Protein 4QQ0 (pdb70)

Nearest PDB structures (foldseek):
  4qq0-assembly1_A  TM=1.005E+00  e=6.559E-40  Chlamydia trachomatis D/UW-3/CX
  4qo6-assembly1_A  TM=9.329E-01  e=5.588E-35  Chlamydia trachomatis D/UW-3/CX
  4alz-assembly1_A  TM=5.636E-01  e=7.241E-10  Yersinia enterocolitica
  6v4v-assembly1_A-2  TM=3.986E-01  e=6.169E-05  Acinetobacter baumannii
  8y9b-assembly1_A  TM=6.259E-01  e=4.614E-01  synthetic construct

Structure (mmCIF, N/CA/C/O backbone):
data_4QQ0
#
_entry.id   4QQ0
#
_cell.length_a   23.507
_cell.length_b   49.429
_cell.length_c   76.927
_cell.angle_alpha   90.00
_cell.angle_beta   92.79
_cell.angle_gamma   90.00
#
_symmetry.space_group_name_H-M   'P 1 21 1'
#
loop_
_entity.id
_entity.type
_entity.pdbx_description
1 polymer 'Adenylate cyclase-like protein'
2 non-polymer 'SULFATE ION'
3 water water
#
loop_
_atom_site.group_PDB
_atom_site.id
_atom_site.type_symbol
_atom_site.label_atom_id
_atom_site.label_alt_id
_atom_site.label_comp_id
_atom_site.label_asym_id
_atom_site.label_entity_id
_atom_site.label_seq_id
_atom_site.pdbx_PDB_ins_code
_atom_site.Cartn_x
_atom_site.Cartn_y
_atom_site.Cartn_z
_atom_site.occupancy
_atom_site.B_iso_or_equiv
_atom_site.auth_seq_id
_atom_site.auth_comp_id
_atom_site.auth_asym_id
_atom_site.auth_atom_id
_atom_site.pdbx_PDB_model_num
ATOM 1 N N . ILE A 1 52 ? 1.835 24.126 11.290 1.00 34.54 560 ILE A N 1
ATOM 2 C CA . ILE A 1 52 ? 2.519 25.448 11.312 1.00 35.73 560 ILE A CA 1
ATOM 3 C C . ILE A 1 52 ? 3.209 25.695 9.976 1.00 32.83 560 ILE A C 1
ATOM 4 O O . ILE A 1 52 ? 4.335 26.187 9.914 1.00 39.75 560 ILE A O 1
ATOM 9 N N . ASP A 1 53 ? 2.520 25.351 8.905 1.00 28.79 561 ASP A N 1
ATOM 10 C CA . ASP A 1 53 ? 3.121 25.252 7.605 1.00 24.05 561 ASP A CA 1
ATOM 11 C C . ASP A 1 53 ? 4.354 24.344 7.600 1.00 19.26 561 ASP A C 1
ATOM 12 O O . ASP A 1 53 ? 5.445 24.737 7.972 1.00 17.35 561 ASP A O 1
ATOM 17 N N . GLN A 1 54 ? 4.124 23.112 7.181 1.00 16.17 562 GLN A N 1
ATOM 18 C CA . GLN A 1 54 ? 5.154 22.248 6.652 1.00 14.05 562 GLN A CA 1
ATOM 19 C C . GLN A 1 54 ? 5.949 22.957 5.562 1.00 12.79 562 GLN A C 1
ATOM 20 O O . GLN A 1 54 ? 5.415 23.768 4.828 1.00 12.91 562 GLN A O 1
ATOM 26 N N . ILE A 1 55 ? 7.229 22.634 5.449 1.00 11.92 563 ILE A N 1
ATOM 27 C CA . ILE A 1 55 ? 8.074 23.132 4.371 1.00 11.54 563 ILE A CA 1
ATOM 28 C C . ILE A 1 55 ? 7.400 22.848 3.031 1.00 11.55 563 ILE A C 1
ATOM 29 O O . ILE A 1 55 ? 6.877 21.743 2.808 1.00 10.47 563 ILE A O 1
ATOM 34 N N . ASP A 1 56 ? 7.422 23.849 2.153 1.00 11.33 564 ASP A N 1
ATOM 35 C CA . ASP A 1 56 ? 6.960 23.687 0.788 1.00 12.03 564 ASP A CA 1
ATOM 36 C C . ASP A 1 56 ? 7.924 22.827 -0.107 1.00 11.22 564 ASP A C 1
ATOM 37 O O . ASP A 1 56 ? 8.759 23.372 -0.897 1.00 10.50 564 ASP A O 1
ATOM 42 N N . LEU A 1 57 ? 7.723 21.504 -0.026 1.00 10.37 565 LEU A N 1
ATOM 43 C CA . LEU A 1 57 ? 8.495 20.501 -0.749 1.00 10.32 565 LEU A CA 1
ATOM 44 C C . LEU A 1 57 ? 8.763 20.851 -2.226 1.00 9.51 565 LEU A C 1
ATOM 45 O O . LEU A 1 57 ? 9.904 20.824 -2.665 1.00 8.90 565 LEU A O 1
ATOM 50 N N . ILE A 1 58 ? 7.703 21.139 -2.979 1.00 9.77 566 ILE A N 1
ATOM 51 C CA . ILE A 1 58 ? 7.792 21.196 -4.445 1.00 9.92 566 ILE A CA 1
ATOM 52 C C . ILE A 1 58 ? 8.660 22.343 -4.923 1.00 9.91 566 ILE A C 1
ATOM 53 O O . ILE A 1 58 ? 9.576 22.125 -5.726 1.00 9.47 566 ILE A O 1
ATOM 58 N N . HIS A 1 59 ? 8.445 23.523 -4.350 1.00 9.56 567 HIS A N 1
ATOM 59 C CA . HIS A 1 59 ? 9.238 24.732 -4.714 1.00 9.45 567 HIS A CA 1
ATOM 60 C C . HIS A 1 59 ? 10.739 24.542 -4.477 1.00 8.37 567 HIS A C 1
ATOM 61 O O . HIS A 1 59 ? 11.551 24.864 -5.339 1.00 7.23 567 HIS A O 1
ATOM 68 N N . ASP A 1 60 ? 11.071 23.998 -3.321 1.00 8.08 568 ASP A N 1
ATOM 69 C CA . ASP A 1 60 ? 12.452 23.649 -2.985 1.00 8.07 568 ASP A CA 1
ATOM 70 C C . ASP A 1 60 ? 13.190 22.738 -4.009 1.00 7.24 568 ASP A C 1
ATOM 71 O O . ASP A 1 60 ? 14.325 23.018 -4.428 1.00 6.39 568 ASP A O 1
ATOM 76 N N . ILE A 1 61 ? 12.545 21.645 -4.366 1.00 7.02 569 ILE A N 1
ATOM 77 C CA . ILE A 1 61 ? 13.112 20.716 -5.327 1.00 7.14 569 ILE A CA 1
ATOM 78 C C . ILE A 1 61 ? 13.335 21.401 -6.691 1.00 7.52 569 ILE A C 1
ATOM 79 O O . ILE A 1 61 ? 14.406 21.270 -7.308 1.00 7.22 569 ILE A O 1
ATOM 84 N N . GLU A 1 62 ? 12.348 22.180 -7.115 1.00 8.25 570 GLU A N 1
ATOM 85 C CA . GLU A 1 62 ? 12.384 22.768 -8.437 1.00 9.51 570 GLU A CA 1
ATOM 86 C C . GLU A 1 62 ? 13.399 23.885 -8.565 1.00 9.56 570 GLU A C 1
ATOM 87 O O . GLU A 1 62 ? 13.930 24.146 -9.692 1.00 9.96 570 GLU A O 1
ATOM 93 N N . HIS A 1 63 ? 13.683 24.544 -7.449 1.00 9.43 571 HIS A N 1
ATOM 94 C CA . HIS A 1 63 ? 14.709 25.591 -7.456 1.00 10.24 571 HIS A CA 1
ATOM 95 C C . HIS A 1 63 ? 16.106 25.037 -7.860 1.00 9.26 571 HIS A C 1
ATOM 96 O O . HIS A 1 63 ? 16.898 25.727 -8.503 1.00 8.41 571 HIS A O 1
ATOM 103 N N . VAL A 1 64 ? 16.344 23.778 -7.518 1.00 8.50 572 VAL A N 1
ATOM 104 C CA . VAL A 1 64 ? 17.577 23.077 -7.859 1.00 8.36 572 VAL A CA 1
ATOM 105 C C . VAL A 1 64 ? 17.548 22.496 -9.258 1.00 8.45 572 VAL A C 1
ATOM 106 O O . VAL A 1 64 ? 18.373 22.796 -10.095 1.00 7.60 572 VAL A O 1
ATOM 110 N N . ILE A 1 65 ? 16.577 21.639 -9.504 1.00 9.10 573 ILE A N 1
ATOM 111 C CA . ILE A 1 65 ? 16.645 20.847 -10.704 1.00 10.12 573 ILE A CA 1
ATOM 112 C C . ILE A 1 65 ? 16.440 21.703 -11.967 1.00 10.47 573 ILE A C 1
ATOM 113 O O . ILE A 1 65 ? 16.777 21.277 -13.085 1.00 10.57 573 ILE A O 1
ATOM 118 N N . GLN A 1 66 ? 15.901 22.908 -11.796 1.00 10.72 574 GLN A N 1
ATOM 119 C CA . GLN A 1 66 ? 15.732 23.800 -12.933 1.00 11.24 574 GLN A CA 1
ATOM 120 C C . GLN A 1 66 ? 17.106 24.309 -13.458 1.00 10.54 574 GLN A C 1
ATOM 121 O O . GLN A 1 66 ? 17.186 24.776 -14.580 1.00 9.34 574 GLN A O 1
ATOM 127 N N . GLN A 1 67 ? 18.212 24.139 -12.717 1.00 10.29 575 GLN A N 1
ATOM 128 C CA . GLN A 1 67 ? 19.498 24.592 -13.251 1.00 10.39 575 GLN A CA 1
ATOM 129 C C . GLN A 1 67 ? 20.196 23.548 -14.170 1.00 8.95 575 GLN A C 1
ATOM 130 O O . GLN A 1 67 ? 21.283 23.798 -14.685 1.00 9.04 575 GLN A O 1
ATOM 136 N N . PHE A 1 68 ? 19.619 22.366 -14.306 1.00 7.53 576 PHE A N 1
ATOM 137 C CA . PHE A 1 68 ? 20.272 21.279 -15.034 1.00 6.52 576 PHE A CA 1
ATOM 138 C C . PHE A 1 68 ? 19.267 20.783 -16.053 1.00 5.86 576 PHE A C 1
ATOM 139 O O . PHE A 1 68 ? 18.369 20.032 -15.677 1.00 5.65 576 PHE A O 1
ATOM 147 N N . PRO A 1 69 ? 19.351 21.288 -17.316 1.00 5.07 577 PRO A N 1
ATOM 148 C CA . PRO A 1 69 ? 18.474 20.867 -18.398 1.00 4.53 577 PRO A CA 1
ATOM 149 C C . PRO A 1 69 ? 18.523 19.390 -18.608 1.00 4.12 577 PRO A C 1
ATOM 150 O O . PRO A 1 69 ? 19.631 18.784 -18.615 1.00 3.75 577 PRO A O 1
ATOM 154 N N . THR A 1 70 ? 17.312 18.837 -18.764 1.00 3.69 578 THR A N 1
ATOM 155 C CA . THR A 1 70 ? 17.050 17.447 -18.982 1.00 3.52 578 THR A CA 1
ATOM 156 C C . THR A 1 70 ? 16.833 16.719 -17.673 1.00 3.32 578 THR A C 1
ATOM 157 O O . THR A 1 70 ? 16.436 15.592 -17.685 1.00 3.45 578 THR A O 1
ATOM 161 N N . VAL A 1 71 ? 17.006 17.384 -16.552 1.00 3.11 579 VAL A N 1
ATOM 162 C CA . VAL A 1 71 ? 16.769 16.709 -15.301 1.00 2.93 579 VAL A CA 1
ATOM 163 C C . VAL A 1 71 ? 15.293 16.691 -14.879 1.00 2.72 579 VAL A C 1
ATOM 164 O O . VAL A 1 71 ? 14.610 17.683 -15.052 1.00 2.89 579 VAL A O 1
ATOM 168 N N . ARG A 1 72 ? 14.835 15.555 -14.335 1.00 2.52 580 ARG A N 1
ATOM 169 C CA . ARG A 1 72 ? 13.455 15.302 -13.872 1.00 2.26 580 ARG A CA 1
ATOM 170 C C . ARG A 1 72 ? 13.465 14.616 -12.479 1.00 2.58 580 ARG A C 1
ATOM 171 O O . ARG A 1 72 ? 14.518 14.055 -12.072 1.00 2.49 580 ARG A O 1
ATOM 179 N N . PHE A 1 73 ? 12.323 14.625 -11.787 1.00 3.02 581 PHE A N 1
ATOM 180 C CA . PHE A 1 73 ? 12.177 14.080 -10.414 1.00 3.65 581 PHE A CA 1
ATOM 181 C C . PHE A 1 73 ? 10.783 13.616 -9.988 1.00 4.15 581 PHE A C 1
ATOM 182 O O . PHE A 1 73 ? 9.788 14.038 -10.525 1.00 4.34 581 PHE A O 1
ATOM 190 N N . THR A 1 74 ? 10.754 12.788 -8.954 1.00 4.83 582 THR A N 1
ATOM 191 C CA . THR A 1 74 ? 9.555 12.374 -8.239 1.00 5.57 582 THR A CA 1
ATOM 192 C C . THR A 1 74 ? 9.910 12.333 -6.734 1.00 5.72 582 THR A C 1
ATOM 193 O O . THR A 1 74 ? 11.035 11.987 -6.394 1.00 5.64 582 THR A O 1
ATOM 197 N N . PHE A 1 75 ? 8.950 12.616 -5.852 1.00 5.94 583 PHE A N 1
ATOM 198 C CA . PHE A 1 75 ? 9.163 12.560 -4.403 1.00 6.50 583 PHE A CA 1
ATOM 199 C C . PHE A 1 75 ? 8.104 11.695 -3.663 1.00 7.20 583 PHE A C 1
ATOM 200 O O . PHE A 1 75 ? 6.875 11.781 -3.921 1.00 7.47 583 PHE A O 1
ATOM 208 N N . ASN A 1 76 ? 8.560 10.855 -2.744 1.00 8.30 584 ASN A N 1
ATOM 209 C CA . ASN A 1 76 ? 7.633 10.039 -1.957 1.00 9.32 584 ASN A CA 1
ATOM 210 C C . ASN A 1 76 ? 7.508 10.562 -0.544 1.00 9.92 584 ASN A C 1
ATOM 211 O O . ASN A 1 76 ? 8.351 10.323 0.270 1.00 9.77 584 ASN A O 1
ATOM 216 N N . LYS A 1 77 ? 6.434 11.274 -0.240 1.00 10.84 585 LYS A N 1
ATOM 217 C CA . LYS A 1 77 ? 6.312 11.878 1.094 1.00 12.39 585 LYS A CA 1
ATOM 218 C C . LYS A 1 77 ? 6.130 10.893 2.232 1.00 13.06 585 LYS A C 1
ATOM 219 O O . LYS A 1 77 ? 6.434 11.226 3.368 1.00 12.89 585 LYS A O 1
ATOM 225 N N . ASN A 1 78 ? 5.661 9.690 1.928 1.00 12.87 586 ASN A N 1
ATOM 226 C CA . ASN A 1 78 ? 5.486 8.678 2.955 1.00 14.18 586 ASN A CA 1
ATOM 227 C C . ASN A 1 78 ? 6.792 8.170 3.513 1.00 12.58 586 ASN A C 1
ATOM 228 O O . ASN A 1 78 ? 6.867 7.826 4.707 1.00 13.04 586 ASN A O 1
ATOM 233 N N . ASN A 1 79 ? 7.818 8.106 2.661 1.00 10.82 587 ASN A N 1
ATOM 234 C CA . ASN A 1 79 ? 9.144 7.705 3.106 1.00 9.76 587 ASN A CA 1
ATOM 235 C C . ASN A 1 79 ? 10.273 8.669 2.779 1.00 8.99 587 ASN A C 1
ATOM 236 O O . ASN A 1 79 ? 11.414 8.416 3.098 1.00 9.08 587 ASN A O 1
ATOM 241 N N . GLY A 1 80 ? 9.979 9.791 2.151 1.00 8.22 588 GLY A N 1
ATOM 242 C CA . GLY A 1 80 ? 10.982 10.844 1.960 1.00 7.14 588 GLY A CA 1
ATOM 243 C C . GLY A 1 80 ? 11.961 10.608 0.805 1.00 6.50 588 GLY A C 1
ATOM 244 O O . GLY A 1 80 ? 12.999 11.291 0.727 1.00 5.88 588 GLY A O 1
ATOM 245 N N . GLN A 1 81 ? 11.660 9.675 -0.113 1.00 5.66 589 GLN A N 1
ATOM 246 C CA . GLN A 1 81 ? 12.659 9.341 -1.141 1.00 5.34 589 GLN A CA 1
ATOM 247 C C . GLN A 1 81 ? 12.483 10.220 -2.377 1.00 3.98 589 GLN A C 1
ATOM 248 O O . GLN A 1 81 ? 11.396 10.271 -2.915 1.00 3.99 589 GLN A O 1
ATOM 254 N N . LEU A 1 82 ? 13.538 10.927 -2.782 1.00 2.83 590 LEU A N 1
ATOM 255 C CA . LEU A 1 82 ? 13.555 11.674 -4.047 1.00 2.13 590 LEU A CA 1
ATOM 256 C C . LEU A 1 82 ? 14.083 10.898 -5.303 1.00 2.00 590 LEU A C 1
ATOM 257 O O . LEU A 1 82 ? 15.267 10.592 -5.385 1.00 2.00 590 LEU A O 1
ATOM 262 N N . PHE A 1 83 ? 13.274 10.699 -6.336 1.00 2.00 591 PHE A N 1
ATOM 263 C CA . PHE A 1 83 ? 13.774 9.980 -7.561 1.00 2.00 591 PHE A CA 1
ATOM 264 C C . PHE A 1 83 ? 14.255 11.041 -8.572 1.00 2.00 591 PHE A C 1
ATOM 265 O O . PHE A 1 83 ? 13.584 12.060 -8.700 1.00 2.00 591 PHE A O 1
ATOM 273 N N . LEU A 1 84 ? 15.461 10.845 -9.158 1.00 2.00 592 LEU A N 1
ATOM 274 C CA . LEU A 1 84 ? 16.079 11.686 -10.265 1.00 2.00 592 LEU A CA 1
ATOM 275 C C . LEU A 1 84 ? 16.569 10.983 -11.520 1.00 2.00 592 LEU A C 1
ATOM 276 O O . LEU A 1 84 ? 17.346 9.996 -11.500 1.00 2.00 592 LEU A O 1
ATOM 281 N N . ILE A 1 85 ? 16.310 11.6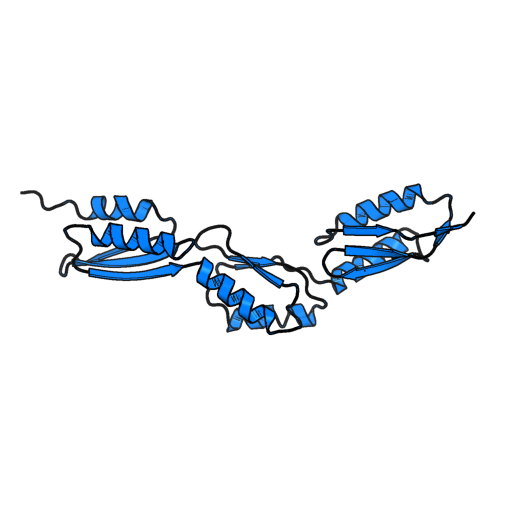10 -12.655 1.00 2.00 593 ILE A N 1
ATOM 282 C CA . ILE A 1 85 ? 16.777 11.063 -13.903 1.00 2.00 593 ILE A CA 1
ATOM 283 C C . ILE A 1 85 ? 17.155 12.212 -14.893 1.00 2.00 593 ILE A C 1
ATOM 284 O O . ILE A 1 85 ? 16.677 13.354 -14.728 1.00 2.00 593 ILE A O 1
ATOM 289 N N . GLY A 1 86 ? 18.007 11.904 -15.885 1.00 2.00 594 GLY A N 1
ATOM 290 C CA . GLY A 1 86 ? 18.370 12.811 -17.015 1.00 2.00 594 GLY A CA 1
ATOM 291 C C . GLY A 1 86 ? 19.841 12.858 -17.403 1.00 2.00 594 GLY A C 1
ATOM 292 O O . GLY A 1 86 ? 20.547 11.842 -17.293 1.00 2.00 594 GLY A O 1
ATOM 293 N N . HIS A 1 87 ? 20.313 13.971 -17.986 1.00 2.00 595 HIS A N 1
ATOM 294 C CA . HIS A 1 87 ? 21.676 14.053 -18.483 1.00 2.00 595 HIS A CA 1
ATOM 295 C C . HIS A 1 87 ? 22.302 15.322 -18.016 1.00 2.00 595 HIS A C 1
ATOM 296 O O . HIS A 1 87 ? 21.612 16.324 -17.768 1.00 2.00 595 HIS A O 1
ATOM 303 N N . VAL A 1 88 ? 23.633 15.217 -17.872 1.00 2.00 596 VAL A N 1
ATOM 304 C CA . VAL A 1 88 ? 24.509 16.368 -17.591 1.00 2.00 596 VAL A CA 1
ATOM 305 C C . VAL A 1 88 ? 25.730 16.257 -18.525 1.00 2.21 596 VAL A C 1
ATOM 306 O O . VAL A 1 88 ? 26.008 15.174 -19.092 1.00 2.22 596 VAL A O 1
ATOM 310 N N A ARG A 1 89 ? 26.440 17.383 -18.722 0.50 2.32 597 ARG A N 1
ATOM 311 N N B ARG A 1 89 ? 26.448 17.370 -18.699 0.50 2.42 597 ARG A N 1
ATOM 312 C CA A ARG A 1 89 ? 27.519 17.490 -19.732 0.50 2.46 597 ARG A CA 1
ATOM 313 C CA B ARG A 1 89 ? 27.506 17.467 -19.705 0.50 2.63 597 ARG A CA 1
ATOM 314 C C A ARG A 1 89 ? 28.736 16.638 -19.340 0.50 2.57 597 ARG A C 1
ATOM 315 C C B ARG A 1 89 ? 28.715 16.608 -19.334 0.50 2.68 597 ARG A C 1
ATOM 316 O O A ARG A 1 89 ? 29.384 15.998 -20.182 0.50 2.49 597 ARG A O 1
ATOM 317 O O B ARG A 1 89 ? 29.353 15.962 -20.177 0.50 2.58 597 ARG A O 1
ATOM 332 N N . ASN A 1 90 ? 28.990 16.558 -18.037 1.00 2.70 598 ASN A N 1
ATOM 333 C CA . ASN A 1 90 ? 30.055 15.751 -17.534 1.00 2.95 598 ASN A CA 1
ATOM 334 C C . ASN A 1 90 ? 29.868 15.473 -16.032 1.00 3.20 598 ASN A C 1
ATOM 335 O O . ASN A 1 90 ? 28.832 15.853 -15.456 1.00 2.91 598 ASN A O 1
ATOM 340 N N . SER A 1 91 ? 30.907 14.860 -15.444 1.00 3.79 599 SER A N 1
ATOM 341 C CA . SER A 1 91 ? 30.882 14.319 -14.096 1.00 4.27 599 SER A CA 1
ATOM 342 C C . SER A 1 91 ? 30.843 15.461 -13.045 1.00 4.60 599 SER A C 1
ATOM 343 O O . SER A 1 91 ? 30.403 15.250 -11.912 1.00 4.69 599 SER A O 1
ATOM 346 N N . ILE A 1 92 ? 31.287 16.649 -13.476 1.00 4.85 600 ILE A N 1
ATOM 347 C CA . ILE A 1 92 ? 31.383 17.812 -12.638 1.00 5.08 600 ILE A CA 1
ATOM 348 C C . ILE A 1 92 ? 29.968 18.332 -12.400 1.00 5.44 600 ILE A C 1
ATOM 349 O O . ILE A 1 92 ? 29.583 18.639 -11.262 1.00 5.51 600 ILE A O 1
ATOM 354 N N . ASP A 1 93 ? 29.234 18.460 -13.503 1.00 5.79 601 ASP A N 1
ATOM 355 C CA . ASP A 1 93 ? 27.837 18.850 -13.458 1.00 6.34 601 ASP A CA 1
ATOM 356 C C . ASP A 1 93 ? 26.984 17.919 -12.617 1.00 6.32 601 ASP A C 1
ATOM 357 O O . ASP A 1 93 ? 26.189 18.395 -11.796 1.00 5.84 601 ASP A O 1
ATOM 362 N N . LYS A 1 94 ? 27.177 16.605 -12.831 1.00 6.09 602 LYS A N 1
ATOM 363 C CA . LYS A 1 94 ? 26.483 15.590 -12.084 1.00 6.42 602 LYS A CA 1
ATOM 364 C C . LYS A 1 94 ? 26.678 15.776 -10.601 1.00 6.10 602 LYS A C 1
ATOM 365 O O . LYS A 1 94 ? 25.713 15.736 -9.784 1.00 5.61 602 LYS A O 1
ATOM 371 N N . SER A 1 95 ? 27.940 15.956 -10.248 1.00 6.23 603 SER A N 1
ATOM 372 C CA . SER A 1 95 ? 28.312 16.225 -8.843 1.00 6.45 603 SER A CA 1
ATOM 373 C C . SER A 1 95 ? 27.516 17.410 -8.211 1.00 6.60 603 SER A C 1
ATOM 374 O O . SER A 1 95 ? 26.928 17.285 -7.129 1.00 6.46 603 SER A O 1
ATOM 377 N N . GLU A 1 96 ? 27.477 18.540 -8.887 1.00 7.28 604 GLU A N 1
ATOM 378 C CA . GLU A 1 96 ? 26.784 19.736 -8.370 1.00 7.74 604 GLU A CA 1
ATOM 379 C C . GLU A 1 96 ? 25.283 19.487 -8.167 1.00 6.75 604 GLU A C 1
ATOM 380 O O . GLU A 1 96 ? 24.681 19.967 -7.217 1.00 6.51 604 GLU A O 1
ATOM 386 N N . LEU A 1 97 ? 24.687 18.715 -9.061 1.00 5.59 605 LEU A N 1
ATOM 387 C CA . LEU A 1 97 ? 23.244 18.397 -8.958 1.00 5.22 605 LEU A CA 1
ATOM 388 C C . LEU A 1 97 ? 22.911 17.623 -7.677 1.00 5.25 605 LEU A C 1
ATOM 389 O O . LEU A 1 97 ? 22.090 17.996 -6.855 1.00 5.21 605 LEU A O 1
ATOM 394 N N . LEU A 1 98 ? 23.642 16.551 -7.515 1.00 5.58 606 LEU A N 1
ATOM 395 C CA . LEU A 1 98 ? 23.404 15.605 -6.447 1.00 5.99 606 LEU A CA 1
ATOM 396 C C . LEU A 1 98 ? 23.556 16.218 -5.032 1.00 6.21 606 LEU A C 1
ATOM 397 O O . LEU A 1 98 ? 22.828 15.822 -4.120 1.00 5.92 606 LEU A O 1
ATOM 402 N N . TYR A 1 99 ? 24.510 17.145 -4.867 1.00 6.72 607 TYR A N 1
ATOM 403 C CA . TYR A 1 99 ? 24.721 17.883 -3.599 1.00 7.65 607 TYR A CA 1
ATOM 404 C C . TYR A 1 99 ? 23.515 18.750 -3.330 1.00 6.67 607 TYR A C 1
ATOM 405 O O . TYR A 1 99 ? 23.035 18.817 -2.206 1.00 6.29 607 TYR A O 1
ATOM 414 N N . LYS A 1 100 ? 23.078 19.460 -4.357 1.00 5.73 608 LYS A N 1
ATOM 415 C CA . LYS A 1 100 ? 22.006 20.415 -4.188 1.00 5.31 608 LYS A CA 1
ATOM 416 C C . LYS A 1 100 ? 20.694 19.756 -3.702 1.00 4.88 608 LYS A C 1
ATOM 417 O O . LYS A 1 100 ? 20.037 20.295 -2.816 1.00 4.41 608 LYS A O 1
ATOM 423 N N . VAL A 1 101 ? 20.323 18.598 -4.233 1.00 4.51 609 VAL A N 1
ATOM 424 C CA . VAL A 1 101 ? 19.050 17.919 -3.781 1.00 4.50 609 VAL A CA 1
ATOM 425 C C . VAL A 1 101 ? 19.197 17.167 -2.442 1.00 4.57 609 VAL A C 1
ATOM 426 O O . VAL A 1 101 ? 18.283 17.038 -1.618 1.00 4.24 609 VAL A O 1
ATOM 430 N N . ASP A 1 102 ? 20.401 16.661 -2.249 1.00 4.70 610 ASP A N 1
ATOM 431 C CA . ASP A 1 102 ? 20.774 16.064 -1.002 1.00 4.85 610 ASP A CA 1
ATOM 432 C C . ASP A 1 102 ? 20.589 17.016 0.191 1.00 4.25 610 ASP A C 1
ATOM 433 O O . ASP A 1 102 ? 20.211 16.569 1.274 1.00 4.13 610 ASP A O 1
ATOM 438 N N . ALA A 1 103 ? 20.834 18.302 -0.065 1.00 3.67 611 ALA A N 1
ATOM 439 C CA . ALA A 1 103 ? 20.683 19.425 0.863 1.00 3.24 611 ALA A CA 1
ATOM 440 C C . ALA A 1 103 ? 19.226 19.831 1.251 1.00 2.90 611 ALA A C 1
ATOM 441 O O . ALA A 1 103 ? 18.994 20.531 2.243 1.00 3.02 611 ALA A O 1
ATOM 443 N N . LEU A 1 104 ? 18.246 19.398 0.472 1.00 2.49 612 LEU A N 1
ATOM 444 C CA . LEU A 1 104 ? 16.805 19.592 0.813 1.00 2.18 612 LEU A CA 1
ATOM 445 C C . LEU A 1 104 ? 16.284 18.961 2.145 1.00 2.11 612 LEU A C 1
ATOM 446 O O . LEU A 1 104 ? 16.457 17.793 2.329 1.00 2.07 612 LEU A O 1
ATOM 451 N N . SER A 1 105 ? 15.584 19.694 3.021 1.00 2.02 613 SER A N 1
ATOM 452 C CA . SER A 1 105 ? 15.271 19.224 4.481 1.00 2.00 613 SER A CA 1
ATOM 453 C C . SER A 1 105 ? 14.410 17.987 4.568 1.00 2.01 613 SER A C 1
ATOM 454 O O . SER A 1 105 ? 14.462 17.231 5.552 1.00 2.01 613 SER A O 1
ATOM 457 N N . PHE A 1 106 ? 13.601 17.805 3.545 1.00 2.02 614 PHE A N 1
ATOM 458 C CA . PHE A 1 106 ? 12.563 16.803 3.554 1.00 2.04 614 PHE A CA 1
ATOM 459 C C . PHE A 1 106 ? 13.008 15.581 2.763 1.00 2.30 614 PHE A C 1
ATOM 460 O O . PHE A 1 106 ? 12.338 14.577 2.793 1.00 2.30 614 PHE A O 1
ATOM 468 N N . VAL A 1 107 ? 14.128 15.703 2.051 1.00 2.67 615 VAL A N 1
ATOM 469 C CA . VAL A 1 107 ? 14.666 14.580 1.240 1.00 3.14 615 VAL A CA 1
ATOM 470 C C . VAL A 1 107 ? 15.489 13.580 2.074 1.00 3.88 615 VAL A C 1
ATOM 471 O O . VAL A 1 107 ? 16.645 13.814 2.416 1.00 3.96 615 VAL A O 1
ATOM 475 N N . LYS A 1 108 ? 14.875 12.436 2.344 1.00 4.93 616 LYS A N 1
ATOM 476 C CA . LYS A 1 108 ? 15.496 11.344 3.073 1.00 6.07 616 LYS A CA 1
ATOM 477 C C . LYS A 1 108 ? 16.494 10.602 2.214 1.00 6.48 616 LYS A C 1
ATOM 478 O O . LYS A 1 108 ? 17.545 10.203 2.705 1.00 6.50 616 LYS A O 1
ATOM 484 N N . SER A 1 109 ? 16.200 10.375 0.931 1.00 6.67 617 SER A N 1
ATOM 485 C CA . SER A 1 109 ? 17.183 9.652 0.109 1.00 6.75 617 SER A CA 1
ATOM 486 C C . SER A 1 109 ? 17.031 9.910 -1.391 1.00 7.11 617 SER A C 1
ATOM 487 O O . SER A 1 109 ? 15.999 10.484 -1.801 1.00 7.12 617 SER A O 1
ATOM 490 N N . VAL A 1 110 ? 18.042 9.487 -2.171 1.00 7.01 618 VAL A N 1
ATOM 491 C CA . VAL A 1 110 ? 18.084 9.703 -3.631 1.00 7.48 618 VAL A CA 1
ATOM 492 C C . VAL A 1 110 ? 18.373 8.475 -4.464 1.00 7.85 618 VAL A C 1
ATOM 493 O O . VAL A 1 110 ? 19.412 7.827 -4.363 1.00 7.93 618 VAL A O 1
ATOM 497 N N . ASP A 1 111 ? 17.452 8.209 -5.366 1.00 8.68 619 ASP A N 1
ATOM 498 C CA . ASP A 1 111 ? 17.668 7.264 -6.476 1.00 9.09 619 ASP A CA 1
ATOM 499 C C . ASP A 1 111 ? 18.151 8.007 -7.746 1.00 8.77 619 ASP A C 1
ATOM 500 O O . ASP A 1 111 ? 17.354 8.612 -8.436 1.00 8.22 619 ASP A O 1
ATOM 505 N N . ASP A 1 112 ? 19.467 7.938 -8.005 1.00 8.71 620 ASP A N 1
ATOM 506 C CA . ASP A 1 112 ? 20.159 8.725 -9.045 1.00 8.71 620 ASP A CA 1
ATOM 507 C C . ASP A 1 112 ? 20.209 7.938 -10.300 1.00 7.28 620 ASP A C 1
ATOM 508 O O . ASP A 1 112 ? 20.987 7.013 -10.432 1.00 7.26 620 ASP A O 1
ATOM 513 N N . ASN A 1 113 ? 19.443 8.363 -11.260 1.00 5.97 621 ASN A N 1
ATOM 514 C CA . ASN A 1 113 ? 19.528 7.800 -12.568 1.00 5.32 621 ASN A CA 1
ATOM 515 C C . ASN A 1 113 ? 19.957 8.873 -13.593 1.00 4.70 621 ASN A C 1
ATOM 516 O O . ASN A 1 113 ? 19.525 8.835 -14.744 1.00 4.73 621 ASN A O 1
ATOM 521 N N . VAL A 1 114 ? 20.832 9.811 -13.223 1.00 4.04 622 VAL A N 1
ATOM 522 C CA . VAL A 1 114 ? 21.334 10.827 -14.224 1.00 3.44 622 VAL A CA 1
ATOM 523 C C . VAL A 1 114 ? 22.596 10.408 -15.002 1.00 3.05 622 VAL A C 1
ATOM 524 O O . VAL A 1 114 ? 23.500 9.791 -14.432 1.00 3.01 622 VAL A O 1
ATOM 528 N N . ILE A 1 115 ? 22.675 10.762 -16.295 1.00 2.46 623 ILE A N 1
ATOM 529 C CA . ILE A 1 115 ? 23.784 10.323 -17.218 1.00 2.05 623 ILE A CA 1
ATOM 530 C C . ILE A 1 115 ? 24.911 11.377 -17.519 1.00 2.00 623 ILE A C 1
ATOM 531 O O . ILE A 1 115 ? 24.708 12.481 -18.031 1.00 2.00 623 ILE A O 1
ATOM 536 N N . ASP A 1 116 ? 26.154 10.990 -17.247 1.00 2.00 624 ASP A N 1
ATOM 537 C CA . ASP A 1 116 ? 27.303 11.833 -17.715 1.00 2.00 624 ASP A CA 1
ATOM 538 C C . ASP A 1 116 ? 27.642 11.593 -19.186 1.00 2.00 624 ASP A C 1
ATOM 539 O O . ASP A 1 116 ? 28.132 10.522 -19.606 1.00 2.00 624 ASP A O 1
ATOM 544 N N . ASP A 1 117 ? 27.395 12.628 -19.964 1.00 2.00 625 ASP A N 1
ATOM 545 C CA . ASP A 1 117 ? 27.483 12.477 -21.389 1.00 2.00 625 ASP A CA 1
ATOM 546 C C . ASP A 1 117 ? 28.883 12.336 -21.922 1.00 2.00 625 ASP A C 1
ATOM 547 O O . ASP A 1 117 ? 29.156 11.443 -22.737 1.00 2.00 625 ASP A O 1
ATOM 552 N N . GLU A 1 118 ? 29.766 13.206 -21.474 1.00 2.00 626 GLU A N 1
ATOM 553 C CA . GLU A 1 118 ? 31.174 13.072 -21.762 1.00 2.00 626 GLU A CA 1
ATOM 554 C C . GLU A 1 118 ? 31.742 11.661 -21.616 1.00 2.00 626 GLU A C 1
ATOM 555 O O . GLU A 1 118 ? 32.546 11.255 -22.478 1.00 2.00 626 GLU A O 1
ATOM 561 N N . ALA A 1 119 ? 31.371 10.930 -20.541 1.00 2.00 627 ALA A N 1
ATOM 562 C CA . ALA A 1 119 ? 31.848 9.551 -20.304 1.00 2.00 627 ALA A CA 1
ATOM 563 C C . ALA A 1 119 ? 31.381 8.710 -21.410 1.00 2.00 627 ALA A C 1
ATOM 564 O O . ALA A 1 119 ? 32.098 7.839 -21.875 1.00 2.00 627 ALA A O 1
ATOM 566 N N . VAL A 1 120 ? 30.127 8.887 -21.797 1.00 2.00 628 VAL A N 1
ATOM 567 C CA . VAL A 1 120 ? 29.584 8.071 -22.833 1.00 2.00 628 VAL A CA 1
ATOM 568 C C . VAL A 1 120 ? 30.397 8.245 -24.191 1.00 2.00 628 VAL A C 1
ATOM 569 O O . VAL A 1 120 ? 30.804 7.261 -24.759 1.00 2.00 628 VAL A O 1
ATOM 573 N N . TRP A 1 121 ? 30.644 9.443 -24.730 1.00 2.00 629 TRP A N 1
ATOM 574 C CA . TRP A 1 121 ? 31.319 9.515 -26.050 1.00 2.00 629 TRP A CA 1
ATOM 575 C C . TRP A 1 121 ? 32.875 9.239 -26.038 1.00 2.06 629 TRP A C 1
ATOM 576 O O . TRP A 1 121 ? 33.433 8.648 -26.965 1.00 2.01 629 TRP A O 1
ATOM 587 N N . GLN A 1 122 ? 33.560 9.656 -25.007 1.00 2.37 630 GLN A N 1
ATOM 588 C CA . GLN A 1 122 ? 34.952 9.231 -24.931 1.00 2.71 630 GLN A CA 1
ATOM 589 C C . GLN A 1 122 ? 35.085 7.727 -24.975 1.00 3.13 630 GLN A C 1
ATOM 590 O O . GLN A 1 122 ? 35.981 7.227 -25.666 1.00 3.13 630 GLN A O 1
ATOM 596 N N . GLU A 1 123 ? 34.203 7.019 -24.250 1.00 3.84 631 GLU A N 1
ATOM 597 C CA . GLU A 1 123 ? 34.199 5.558 -24.251 1.00 4.57 631 GLU A CA 1
ATOM 598 C C . GLU A 1 123 ? 33.956 5.064 -25.660 1.00 5.28 631 GLU A C 1
ATOM 599 O O . GLU A 1 123 ? 34.651 4.148 -26.170 1.00 5.50 631 GLU A O 1
ATOM 605 N N . MET A 1 124 ? 32.977 5.660 -26.304 1.00 6.51 632 MET A N 1
ATOM 606 C CA . MET A 1 124 ? 32.733 5.311 -27.696 1.00 7.30 632 MET A CA 1
ATOM 607 C C . MET A 1 124 ? 33.962 5.483 -28.596 1.00 6.82 632 MET A C 1
ATOM 608 O O . MET A 1 124 ? 34.222 4.626 -29.424 1.00 7.42 632 MET A O 1
ATOM 613 N N . ASN A 1 125 ? 34.689 6.597 -28.475 1.00 5.92 633 ASN A N 1
ATOM 614 C CA . ASN A 1 125 ? 35.885 6.876 -29.312 1.00 5.47 633 ASN A CA 1
ATOM 615 C C . ASN A 1 125 ? 37.025 5.871 -29.158 1.00 5.15 633 ASN A C 1
ATOM 616 O O . ASN A 1 125 ? 37.684 5.481 -30.155 1.00 4.69 633 ASN A O 1
ATOM 621 N N . ILE A 1 126 ? 37.216 5.413 -27.930 1.00 4.98 634 ILE A N 1
ATOM 622 C CA . ILE A 1 126 ? 38.123 4.301 -27.704 1.00 5.04 634 ILE A CA 1
ATOM 623 C C . ILE A 1 126 ? 37.743 3.104 -28.543 1.00 5.19 634 ILE A C 1
ATOM 624 O O . ILE A 1 126 ? 38.601 2.447 -29.202 1.00 5.08 634 ILE A O 1
ATOM 629 N N . LEU A 1 127 ? 36.453 2.775 -28.512 1.00 5.55 635 LEU A N 1
ATOM 630 C CA . LEU A 1 127 ? 36.045 1.505 -29.108 1.00 5.92 635 LEU A CA 1
ATOM 631 C C . LEU A 1 127 ? 36.189 1.557 -30.621 1.00 6.01 635 LEU A C 1
ATOM 632 O O . LEU A 1 127 ? 36.664 0.624 -31.212 1.00 5.54 635 LEU A O 1
ATOM 637 N N . LEU A 1 128 ? 35.779 2.674 -31.224 1.00 6.60 636 LEU A N 1
ATOM 638 C CA . LEU A 1 128 ? 35.998 2.968 -32.626 1.00 6.81 636 LEU A CA 1
ATOM 639 C C . LEU A 1 128 ? 37.437 2.825 -33.034 1.00 7.24 636 LEU A C 1
ATOM 640 O O . LEU A 1 128 ? 37.729 2.279 -34.091 1.00 6.98 636 LEU A O 1
ATOM 645 N N . SER A 1 129 ? 38.354 3.342 -32.226 1.00 8.06 637 SER A N 1
ATOM 646 C CA . SER A 1 129 ? 39.766 3.368 -32.662 1.00 8.81 637 SER A CA 1
ATOM 647 C C . SER A 1 129 ? 40.321 1.949 -32.874 1.00 9.68 637 SER A C 1
ATOM 648 O O . SER A 1 129 ? 41.222 1.770 -33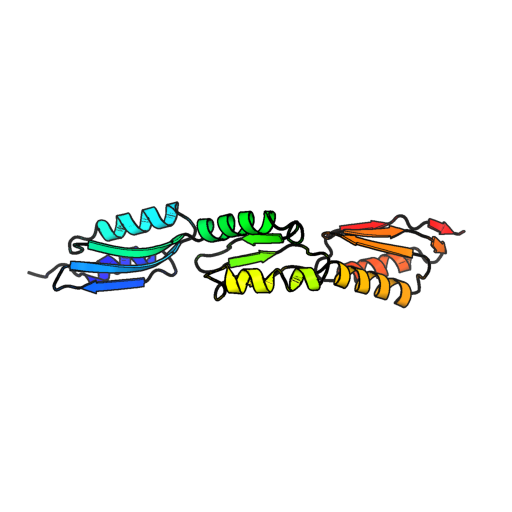.691 1.00 10.18 637 SER A O 1
ATOM 651 N N . LYS A 1 130 ? 39.738 0.950 -32.192 1.00 10.85 638 LYS A N 1
ATOM 652 C CA . LYS A 1 130 ? 40.220 -0.462 -32.228 1.00 12.10 638 LYS A CA 1
ATOM 653 C C . LYS A 1 130 ? 39.897 -1.150 -33.523 1.00 14.36 638 LYS A C 1
ATOM 654 O O . LYS A 1 130 ? 40.457 -2.193 -33.854 1.00 14.25 638 LYS A O 1
ATOM 660 N N . ASN A 1 131 ? 38.986 -0.563 -34.272 1.00 16.09 639 ASN A N 1
ATOM 661 C CA . ASN A 1 131 ? 38.699 -1.037 -35.602 1.00 19.78 639 ASN A CA 1
ATOM 662 C C . ASN A 1 131 ? 39.462 -0.215 -36.654 1.00 19.86 639 ASN A C 1
ATOM 663 O O . ASN A 1 131 ? 39.220 0.989 -36.833 1.00 19.32 639 ASN A O 1
ATOM 668 N N . PRO A 1 132 ? 40.423 -0.849 -37.335 1.00 22.93 640 PRO A N 1
ATOM 669 C CA . PRO A 1 132 ? 41.198 -0.104 -38.334 1.00 23.66 640 PRO A CA 1
ATOM 670 C C . PRO A 1 132 ? 40.371 0.557 -39.450 1.00 25.20 640 PRO A C 1
ATOM 671 O O . PRO A 1 132 ? 40.819 1.571 -40.014 1.00 24.74 640 PRO A O 1
ATOM 675 N N . GLU A 1 133 ? 39.177 0.026 -39.728 1.00 25.58 641 GLU A N 1
ATOM 676 C CA . GLU A 1 133 ? 38.251 0.643 -40.716 1.00 28.58 641 GLU A CA 1
ATOM 677 C C . GLU A 1 133 ? 37.603 1.955 -40.246 1.00 24.99 641 GLU A C 1
ATOM 678 O O . GLU A 1 133 ? 37.218 2.792 -41.066 1.00 25.86 641 GLU A O 1
ATOM 684 N N . PHE A 1 134 ? 37.469 2.110 -38.927 1.00 23.30 642 PHE A N 1
ATOM 685 C CA . PHE A 1 134 ? 36.889 3.316 -38.300 1.00 21.47 642 PHE A CA 1
ATOM 686 C C . PHE A 1 134 ? 37.918 4.411 -37.890 1.00 21.61 642 PHE A C 1
ATOM 687 O O . PHE A 1 134 ? 37.553 5.326 -37.130 1.00 20.59 642 PHE A O 1
ATOM 695 N N . LYS A 1 135 ? 39.168 4.310 -38.380 1.00 22.07 643 LYS A N 1
ATOM 696 C CA . LYS A 1 135 ? 40.310 5.214 -38.004 1.00 23.67 643 LYS A CA 1
ATOM 697 C C . LYS A 1 135 ? 40.038 6.718 -38.047 1.00 21.52 643 LYS A C 1
ATOM 698 O O . LYS A 1 135 ? 40.390 7.431 -37.119 1.00 21.61 643 LYS A O 1
ATOM 704 N N . GLY A 1 136 ? 39.476 7.180 -39.160 1.00 18.69 644 GLY A N 1
ATOM 705 C CA . GLY A 1 136 ? 39.016 8.589 -39.324 1.00 18.58 644 GLY A CA 1
ATOM 706 C C . GLY A 1 136 ? 37.683 9.066 -38.716 1.00 17.56 644 GLY A C 1
ATOM 707 O O . GLY A 1 136 ? 37.180 10.123 -39.129 1.00 19.06 644 GLY A O 1
ATOM 708 N N . ILE A 1 137 ? 37.146 8.348 -37.721 1.00 16.25 645 ILE A N 1
ATOM 709 C CA . ILE A 1 137 ? 35.770 8.558 -37.160 1.00 14.63 645 ILE A CA 1
ATOM 710 C C . ILE A 1 137 ? 35.856 8.878 -35.668 1.00 14.16 645 ILE A C 1
ATOM 711 O O . ILE A 1 137 ? 36.641 8.236 -34.962 1.00 13.27 645 ILE A O 1
ATOM 716 N N . SER A 1 138 ? 35.050 9.835 -35.198 1.00 13.10 646 SER A N 1
ATOM 717 C CA . SER A 1 138 ? 34.931 10.140 -33.757 1.00 13.12 646 SER A CA 1
ATOM 718 C C . SER A 1 138 ? 33.575 10.747 -33.348 1.00 12.03 646 SER A C 1
ATOM 719 O O . SER A 1 138 ? 32.861 11.281 -34.171 1.00 12.75 646 SER A O 1
ATOM 722 N N . MET A 1 139 ? 33.266 10.671 -32.048 1.00 10.92 647 MET A N 1
ATOM 723 C CA . MET A 1 139 ? 31.992 11.055 -31.428 1.00 10.15 647 MET A CA 1
ATOM 724 C C . MET A 1 139 ? 32.208 12.231 -30.462 1.00 9.97 647 MET A C 1
ATOM 725 O O . MET A 1 139 ? 33.259 12.319 -29.819 1.00 8.22 647 MET A O 1
ATOM 730 N N . GLN A 1 140 ? 31.226 13.124 -30.383 1.00 9.84 648 GLN A N 1
ATOM 731 C CA . GLN A 1 140 ? 31.274 14.322 -29.464 1.00 10.63 648 GLN A CA 1
ATOM 732 C C . GLN A 1 140 ? 29.876 14.592 -28.940 1.00 9.33 648 GLN A C 1
ATOM 733 O O . GLN A 1 140 ? 28.946 13.961 -29.380 1.00 8.70 648 GLN A O 1
ATOM 739 N N . SER A 1 141 ? 29.728 15.548 -28.008 1.00 8.69 649 SER A N 1
ATOM 740 C CA . SER A 1 141 ? 28.410 15.998 -27.554 1.00 8.19 649 SER A CA 1
ATOM 741 C C . SER A 1 141 ? 28.310 17.552 -27.364 1.00 8.17 649 SER A C 1
ATOM 742 O O . SER A 1 141 ? 28.929 18.094 -26.462 1.00 7.45 649 SER A O 1
ATOM 745 N N . PRO A 1 142 ? 27.490 18.260 -28.182 1.00 8.45 650 PRO A N 1
ATOM 746 C CA . PRO A 1 142 ? 27.441 19.711 -27.987 1.00 8.73 650 PRO A CA 1
ATOM 747 C C . PRO A 1 142 ? 26.578 20.198 -26.817 1.00 9.26 650 PRO A C 1
ATOM 748 O O . PRO A 1 142 ? 26.843 21.319 -26.319 1.00 9.02 650 PRO A O 1
ATOM 752 N N . GLU A 1 143 ? 25.610 19.357 -26.364 1.00 9.20 651 GLU A N 1
ATOM 753 C CA . GLU A 1 143 ? 24.561 19.727 -25.390 1.00 9.98 651 GLU A CA 1
ATOM 754 C C . GLU A 1 143 ? 24.115 18.473 -24.577 1.00 8.62 651 GLU A C 1
ATOM 755 O O . GLU A 1 143 ? 24.110 17.397 -25.156 1.00 8.16 651 GLU A O 1
ATOM 761 N N . PRO A 1 144 ? 23.740 18.592 -23.259 1.00 8.11 652 PRO A N 1
ATOM 762 C CA . PRO A 1 144 ? 23.249 17.409 -22.506 1.00 7.80 652 PRO A CA 1
ATOM 763 C C . PRO A 1 144 ? 22.136 16.676 -23.196 1.00 7.11 652 PRO A C 1
ATOM 764 O O . PRO A 1 144 ? 21.219 17.312 -23.610 1.00 6.91 652 PRO A O 1
ATOM 768 N N . GLY A 1 145 ? 22.220 15.371 -23.313 1.00 6.67 653 GLY A N 1
ATOM 769 C CA . GLY A 1 145 ? 21.199 14.627 -24.012 1.00 6.80 653 GLY A CA 1
ATOM 770 C C . GLY A 1 145 ? 21.285 14.601 -25.523 1.00 6.75 653 GLY A C 1
ATOM 771 O O . GLY A 1 145 ? 20.383 14.034 -26.136 1.00 6.73 653 GLY A O 1
ATOM 772 N N . ILE A 1 146 ? 22.347 15.190 -26.100 1.00 6.88 654 ILE A N 1
ATOM 773 C CA . ILE A 1 146 ? 22.687 15.106 -27.548 1.00 7.20 654 ILE A CA 1
ATOM 774 C C . ILE A 1 146 ? 24.124 14.577 -27.879 1.00 6.82 654 ILE A C 1
ATOM 775 O O . ILE A 1 146 ? 25.109 15.078 -27.346 1.00 7.17 654 ILE A O 1
ATOM 780 N N . PHE A 1 147 ? 24.239 13.600 -28.774 1.00 6.24 655 PHE A N 1
ATOM 781 C CA . PHE A 1 147 ? 25.510 13.061 -29.250 1.00 6.38 655 PHE A CA 1
ATOM 782 C C . PHE A 1 147 ? 25.651 13.225 -30.764 1.00 6.75 655 PHE A C 1
ATOM 783 O O . PHE A 1 147 ? 24.636 13.197 -31.434 1.00 7.06 655 PHE A O 1
ATOM 791 N N . VAL A 1 148 ? 26.877 13.437 -31.246 1.00 7.07 656 VAL A N 1
ATOM 792 C CA . VAL A 1 148 ? 27.280 13.581 -32.681 1.00 7.61 656 VAL A CA 1
ATOM 793 C C . VAL A 1 148 ? 28.498 12.732 -33.079 1.00 7.78 656 VAL A C 1
ATOM 794 O O . VAL A 1 148 ? 29.558 12.851 -32.473 1.00 7.77 656 VAL A O 1
ATOM 798 N N . ILE A 1 149 ? 28.379 11.933 -34.129 1.00 7.80 657 ILE A N 1
ATOM 799 C CA . ILE A 1 149 ? 29.494 11.200 -34.706 1.00 7.99 657 ILE A CA 1
ATOM 800 C C . ILE A 1 149 ? 29.956 11.795 -36.103 1.00 8.44 657 ILE A C 1
ATOM 801 O O . ILE A 1 149 ? 29.126 12.069 -36.964 1.00 8.00 657 ILE A O 1
ATOM 806 N N . SER A 1 150 ? 31.273 11.970 -36.299 1.00 8.43 658 SER A N 1
ATOM 807 C CA . SER A 1 150 ? 31.868 12.506 -37.551 1.00 8.51 658 SER A CA 1
ATOM 808 C C . SER A 1 150 ? 33.167 11.852 -38.038 1.00 9.10 658 SER A C 1
ATOM 809 O O . SER A 1 150 ? 33.735 10.995 -37.363 1.00 7.90 658 SER A O 1
ATOM 812 N N . GLY A 1 151 ? 33.624 12.306 -39.230 1.00 10.02 659 GLY A N 1
ATOM 813 C CA . GLY A 1 151 ? 34.918 11.943 -39.850 1.00 10.74 659 GLY A CA 1
ATOM 814 C C . GLY A 1 151 ? 34.790 11.221 -41.202 1.00 11.40 659 GLY A C 1
ATOM 815 O O . GLY A 1 151 ? 33.841 11.446 -41.930 1.00 11.00 659 GLY A O 1
ATOM 816 N N . TYR A 1 152 ? 35.767 10.382 -41.538 1.00 12.99 660 TYR A N 1
ATOM 817 C CA . TYR A 1 152 ? 35.869 9.772 -42.873 1.00 13.95 660 TYR A CA 1
ATOM 818 C C . TYR A 1 152 ? 36.113 8.268 -42.802 1.00 14.89 660 TYR A C 1
ATOM 819 O O . TYR A 1 152 ? 37.008 7.830 -42.104 1.00 14.75 660 TYR A O 1
ATOM 828 N N . LEU A 1 153 ? 35.307 7.507 -43.552 1.00 15.75 661 LEU A N 1
ATOM 829 C CA . LEU A 1 153 ? 35.506 6.072 -43.802 1.00 16.14 661 LEU A CA 1
ATOM 830 C C . LEU A 1 153 ? 35.874 5.911 -45.278 1.00 18.31 661 LEU A C 1
ATOM 831 O O . LEU A 1 153 ? 35.603 6.819 -46.063 1.00 16.62 661 LEU A O 1
ATOM 836 N N . LYS A 1 154 ? 36.431 4.759 -45.679 1.00 20.42 662 LYS A N 1
ATOM 837 C CA . LYS A 1 154 ? 36.931 4.586 -47.057 1.00 21.99 662 LYS A CA 1
ATOM 838 C C . LYS A 1 154 ? 35.866 4.159 -48.013 1.00 22.24 662 LYS A C 1
ATOM 839 O O . LYS A 1 154 ? 35.846 4.649 -49.137 1.00 20.78 662 LYS A O 1
ATOM 845 N N . THR A 1 155 ? 35.007 3.242 -47.557 1.00 22.03 663 THR A N 1
ATOM 846 C CA . THR A 1 155 ? 34.004 2.586 -48.383 1.00 23.65 663 THR A CA 1
ATOM 847 C C . THR A 1 155 ? 32.639 2.465 -47.659 1.00 22.21 663 THR A C 1
ATOM 848 O O . THR A 1 155 ? 32.543 2.737 -46.462 1.00 24.22 663 THR A O 1
ATOM 852 N N . GLU A 1 156 ? 31.596 2.067 -48.379 1.00 20.28 664 GLU A N 1
ATOM 853 C CA . GLU A 1 156 ? 30.263 1.908 -47.796 1.00 20.96 664 GLU A CA 1
ATOM 854 C C . GLU A 1 156 ? 30.141 0.642 -46.992 1.00 20.48 664 GLU A C 1
ATOM 855 O O . GLU A 1 156 ? 29.288 0.523 -46.077 1.00 20.20 664 GLU A O 1
ATOM 861 N N . GLU A 1 157 ? 30.953 -0.328 -47.393 1.00 19.41 665 GLU A N 1
ATOM 862 C CA . GLU A 1 157 ? 31.105 -1.574 -46.658 1.00 19.80 665 GLU A CA 1
ATOM 863 C C . GLU A 1 157 ? 31.476 -1.185 -45.224 1.00 18.01 665 GLU A C 1
ATOM 864 O O . GLU A 1 157 ? 30.793 -1.585 -44.283 1.00 15.86 665 GLU A O 1
ATOM 870 N N . GLN A 1 158 ? 32.548 -0.389 -45.101 1.00 17.78 666 GLN A N 1
ATOM 871 C CA . GLN A 1 158 ? 33.024 0.199 -43.831 1.00 17.21 666 GLN A CA 1
ATOM 872 C C . GLN A 1 158 ? 31.942 1.052 -43.118 1.00 15.54 666 GLN A C 1
ATOM 873 O O . GLN A 1 158 ? 31.761 0.911 -41.923 1.00 15.80 666 GLN A O 1
ATOM 879 N N . ALA A 1 159 ? 31.213 1.890 -43.848 1.00 13.72 667 ALA A N 1
ATOM 880 C CA . ALA A 1 159 ? 30.025 2.592 -43.320 1.00 13.11 667 ALA A CA 1
ATOM 881 C C . ALA A 1 159 ? 28.934 1.688 -42.681 1.00 11.80 667 ALA A C 1
ATOM 882 O O . ALA A 1 159 ? 28.346 2.009 -41.619 1.00 10.24 667 ALA A O 1
ATOM 884 N N . ALA A 1 160 ? 28.660 0.561 -43.332 1.00 11.21 668 ALA A N 1
ATOM 885 C CA . ALA A 1 160 ? 27.657 -0.403 -42.833 1.00 11.33 668 ALA A CA 1
ATOM 886 C C . ALA A 1 160 ? 28.090 -1.054 -41.537 1.00 11.40 668 ALA A C 1
ATOM 887 O O . ALA A 1 160 ? 27.273 -1.230 -40.612 1.00 12.15 668 ALA A O 1
ATOM 889 N N A CYS A 1 161 ? 29.359 -1.443 -41.465 0.50 11.46 669 CYS A N 1
ATOM 890 N N B CYS A 1 161 ? 29.355 -1.449 -41.474 0.50 11.14 669 CYS A N 1
ATOM 891 C CA A CYS A 1 161 ? 29.906 -1.977 -40.227 0.50 11.83 669 CYS A CA 1
ATOM 892 C CA B CYS A 1 161 ? 29.929 -1.966 -40.243 0.50 11.21 669 CYS A CA 1
ATOM 893 C C A CYS A 1 161 ? 29.746 -0.971 -39.097 0.50 11.28 669 CYS A C 1
ATOM 894 C C B CYS A 1 161 ? 29.763 -0.974 -39.102 0.50 10.97 669 CYS A C 1
ATOM 895 O O A CYS A 1 161 ? 29.309 -1.325 -38.009 0.50 10.79 669 CYS A O 1
ATOM 896 O O B CYS A 1 161 ? 29.335 -1.339 -38.014 0.50 10.53 669 CYS A O 1
ATOM 901 N N . LEU A 1 162 ? 30.038 0.296 -39.381 1.00 11.22 670 LEU A N 1
ATOM 902 C CA . LEU A 1 162 ? 29.863 1.346 -38.381 1.00 11.09 670 LEU A CA 1
ATOM 903 C C . LEU A 1 162 ? 28.453 1.415 -37.810 1.00 11.21 670 LEU A C 1
ATOM 904 O O . LEU A 1 162 ? 28.263 1.340 -36.604 1.00 11.82 670 LEU A O 1
ATOM 909 N N . ALA A 1 163 ? 27.467 1.541 -38.676 1.00 11.84 671 ALA A N 1
ATOM 910 C CA . ALA A 1 163 ? 26.036 1.502 -38.296 1.00 12.33 671 ALA A CA 1
ATOM 911 C C . ALA A 1 163 ? 25.639 0.316 -37.370 1.00 12.88 671 ALA A C 1
ATOM 912 O O . ALA A 1 163 ? 24.964 0.493 -36.327 1.00 11.89 671 ALA A O 1
ATOM 914 N N . ASP A 1 164 ? 26.067 -0.883 -37.767 1.00 13.47 672 ASP A N 1
ATOM 915 C CA . ASP A 1 164 ? 25.788 -2.138 -37.021 1.00 14.89 672 ASP A CA 1
ATOM 916 C C . ASP A 1 164 ? 26.363 -2.069 -35.621 1.00 13.87 672 ASP A C 1
ATOM 917 O O . ASP A 1 164 ? 25.684 -2.347 -34.601 1.00 14.62 672 ASP A O 1
ATOM 922 N N . TYR A 1 165 ? 27.592 -1.589 -35.579 1.00 12.52 673 TYR A N 1
ATOM 923 C CA . TYR A 1 165 ? 28.333 -1.497 -34.363 1.00 11.77 673 TYR A CA 1
ATOM 924 C C . TYR A 1 165 ? 27.619 -0.619 -33.334 1.00 12.32 673 TYR A C 1
ATOM 925 O O . TYR A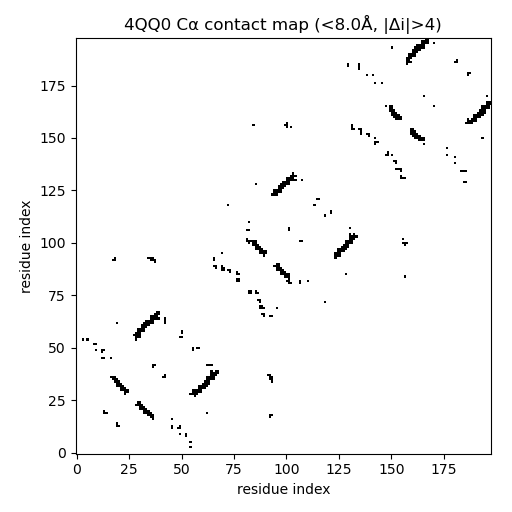 1 165 ? 27.529 -0.999 -32.159 1.00 11.86 673 TYR A O 1
ATOM 934 N N . LEU A 1 166 ? 27.131 0.547 -33.788 1.00 12.85 674 LEU A N 1
ATOM 935 C CA . LEU A 1 166 ? 26.279 1.442 -32.995 1.00 13.28 674 LEU A CA 1
ATOM 936 C C . LEU A 1 166 ? 24.916 0.851 -32.584 1.00 14.34 674 LEU A C 1
ATOM 937 O O . LEU A 1 166 ? 24.473 1.048 -31.448 1.00 15.32 674 LEU A O 1
ATOM 942 N N . ASN A 1 167 ? 24.223 0.126 -33.450 1.00 15.05 675 ASN A N 1
ATOM 943 C CA . ASN A 1 167 ? 22.936 -0.384 -32.980 1.00 15.88 675 ASN A CA 1
ATOM 944 C C . ASN A 1 167 ? 23.155 -1.336 -31.800 1.00 15.89 675 ASN A C 1
ATOM 945 O O . ASN A 1 167 ? 22.411 -1.300 -30.792 1.00 15.75 675 ASN A O 1
ATOM 950 N N . LEU A 1 168 ? 24.185 -2.162 -31.934 1.00 16.12 676 LEU A N 1
ATOM 951 C CA . LEU A 1 168 ? 24.501 -3.178 -30.939 1.00 17.82 676 LEU A CA 1
ATOM 952 C C . LEU A 1 168 ? 25.205 -2.636 -29.726 1.00 17.07 676 LEU A C 1
ATOM 953 O O . LEU A 1 168 ? 25.080 -3.188 -28.649 1.00 20.88 676 LEU A O 1
ATOM 958 N N . HIS A 1 169 ? 26.034 -1.619 -29.906 1.00 17.06 677 HIS A N 1
ATOM 959 C CA . HIS A 1 169 ? 26.967 -1.238 -28.878 1.00 15.00 677 HIS A CA 1
ATOM 960 C C . HIS A 1 169 ? 26.858 0.179 -28.384 1.00 14.49 677 HIS A C 1
ATOM 961 O O . HIS A 1 169 ? 27.608 0.549 -27.540 1.00 14.88 677 HIS A O 1
ATOM 968 N N . PHE A 1 170 ? 25.880 0.961 -28.820 1.00 12.87 678 PHE A N 1
ATOM 969 C CA . PHE A 1 170 ? 25.698 2.292 -28.229 1.00 11.34 678 PHE A CA 1
ATOM 970 C C . PHE A 1 170 ? 24.291 2.362 -27.608 1.00 11.47 678 PHE A C 1
ATOM 971 O O . PHE A 1 170 ? 23.332 2.063 -28.286 1.00 11.28 678 PHE A O 1
ATOM 979 N N . ASN A 1 171 ? 24.159 2.760 -26.337 1.00 12.09 679 ASN A N 1
ATOM 980 C CA . ASN A 1 171 ? 22.832 2.801 -25.677 1.00 12.65 679 ASN A CA 1
ATOM 981 C C . ASN A 1 171 ? 22.066 4.046 -25.887 1.00 11.60 679 ASN A C 1
ATOM 982 O O . ASN A 1 171 ? 20.975 4.169 -25.324 1.00 11.70 679 ASN A O 1
ATOM 987 N N . TYR A 1 172 ? 22.641 5.017 -26.602 1.00 9.83 680 TYR A N 1
ATOM 988 C CA . TYR A 1 172 ? 21.976 6.310 -26.741 1.00 8.85 680 TYR A CA 1
ATOM 989 C C . TYR A 1 172 ? 21.758 6.644 -28.191 1.00 7.96 680 TYR A C 1
ATOM 990 O O . TYR A 1 172 ? 21.745 7.774 -28.551 1.00 6.98 680 TYR A O 1
ATOM 999 N N . LEU A 1 173 ? 21.503 5.616 -28.991 1.00 7.66 681 LEU A N 1
ATOM 1000 C CA . LEU A 1 173 ? 21.272 5.793 -30.432 1.00 7.68 681 LEU A CA 1
ATOM 1001 C C . LEU A 1 173 ? 20.161 6.784 -30.696 1.00 7.02 681 LEU A C 1
ATOM 1002 O O . LEU A 1 173 ? 20.271 7.577 -31.633 1.00 6.79 681 LEU A O 1
ATOM 1007 N N . SER A 1 174 ? 19.132 6.808 -29.841 1.00 6.71 682 SER A N 1
ATOM 1008 C CA . SER A 1 174 ? 18.022 7.746 -30.040 1.00 6.56 682 SER A CA 1
ATOM 1009 C C . SER A 1 174 ? 18.428 9.201 -29.878 1.00 6.45 682 SER A C 1
ATOM 1010 O O . SER A 1 174 ? 17.703 10.046 -30.339 1.00 5.61 682 SER A O 1
ATOM 1013 N N . LEU A 1 175 ? 19.600 9.469 -29.283 1.00 6.50 683 LEU A N 1
ATOM 1014 C CA . LEU A 1 175 ? 20.126 10.840 -29.082 1.00 6.82 683 LEU A CA 1
ATOM 1015 C C . LEU A 1 175 ? 21.332 11.220 -30.006 1.00 7.17 683 LEU A C 1
ATOM 1016 O O . LEU A 1 175 ? 21.945 12.264 -29.808 1.00 6.98 683 LEU A O 1
ATOM 1021 N N . LEU A 1 176 ? 21.648 10.382 -31.011 1.00 7.86 684 LEU A N 1
ATOM 1022 C CA . LEU A 1 176 ? 22.910 10.479 -31.837 1.00 8.30 684 LEU A CA 1
ATOM 1023 C C . LEU A 1 176 ? 22.674 11.182 -33.171 1.00 9.01 684 LEU A C 1
ATOM 1024 O O . LEU A 1 176 ? 21.866 10.690 -33.950 1.00 9.41 684 LEU A O 1
ATOM 1029 N N . ASP A 1 177 ? 23.384 12.281 -33.449 1.00 9.69 685 ASP A N 1
ATOM 1030 C CA . ASP A 1 177 ? 23.527 12.850 -34.822 1.00 10.99 685 ASP A CA 1
ATOM 1031 C C . ASP A 1 177 ? 24.763 12.286 -35.583 1.00 11.58 685 ASP A C 1
ATOM 1032 O O . ASP A 1 177 ? 25.904 12.389 -35.124 1.00 11.49 685 ASP A O 1
ATOM 1037 N N . ASN A 1 178 ? 24.561 11.679 -36.751 1.00 12.17 686 ASN A N 1
ATOM 1038 C CA . ASN A 1 178 ? 25.683 11.123 -37.558 1.00 13.45 686 ASN A CA 1
ATOM 1039 C C . ASN A 1 178 ? 26.090 12.004 -38.748 1.00 12.88 686 ASN A C 1
ATOM 1040 O O . ASN A 1 178 ? 25.250 12.366 -39.579 1.00 13.15 686 ASN A O 1
ATOM 1045 N N . LYS A 1 179 ? 27.381 12.338 -38.805 1.00 12.63 687 LYS A N 1
ATOM 1046 C CA . LYS A 1 179 ? 27.962 13.292 -39.781 1.00 12.33 687 LYS A CA 1
ATOM 1047 C C . LYS A 1 179 ? 29.122 12.710 -40.611 1.00 10.74 687 LYS A C 1
ATOM 1048 O O . LYS A 1 179 ? 29.842 13.425 -41.326 1.00 9.95 687 LYS A O 1
ATOM 1054 N N . VAL A 1 180 ? 29.295 11.406 -40.527 1.00 9.52 688 VAL A N 1
ATOM 1055 C CA . VAL A 1 180 ? 30.394 10.751 -41.165 1.00 9.06 688 VAL A CA 1
ATOM 1056 C C . VAL A 1 180 ? 30.311 10.739 -42.706 1.00 9.14 688 VAL A C 1
ATOM 1057 O O . VAL A 1 180 ? 29.304 10.398 -43.248 1.00 8.62 688 VAL A O 1
ATOM 1061 N N . ILE A 1 181 ? 31.442 10.994 -43.354 1.00 9.64 689 ILE A N 1
ATOM 1062 C CA . ILE A 1 181 ? 31.590 10.997 -44.844 1.00 10.14 689 ILE A CA 1
ATOM 1063 C C . ILE A 1 181 ? 32.201 9.687 -45.341 1.00 10.19 689 ILE A C 1
ATOM 1064 O O . ILE A 1 181 ? 33.104 9.140 -44.690 1.00 11.12 689 ILE A O 1
ATOM 1069 N N . ILE A 1 182 ? 31.790 9.245 -46.528 1.00 10.41 690 ILE A N 1
ATOM 1070 C CA . ILE A 1 182 ? 32.427 8.124 -47.265 1.00 10.53 690 ILE A CA 1
ATOM 1071 C C . ILE A 1 182 ? 33.399 8.562 -48.402 1.00 11.00 690 ILE A C 1
ATOM 1072 O O . ILE A 1 182 ? 32.987 9.166 -49.397 1.00 10.69 690 ILE A O 1
ATOM 1077 N N . GLU A 1 183 ? 34.683 8.230 -48.272 1.00 11.45 691 GLU A N 1
ATOM 1078 C CA . GLU A 1 183 ? 35.696 8.676 -49.238 1.00 12.05 691 GLU A CA 1
ATOM 1079 C C . GLU A 1 183 ? 35.577 8.191 -50.666 1.00 12.15 691 GLU A C 1
ATOM 1080 O O . GLU A 1 183 ? 35.926 8.921 -51.579 1.00 10.44 691 GLU A O 1
ATOM 1086 N N . SER A 1 184 ? 35.168 6.940 -50.854 1.00 13.76 692 SER A N 1
ATOM 1087 C CA . SER A 1 184 ? 35.025 6.407 -52.205 1.00 15.10 692 SER A CA 1
ATOM 1088 C C . SER A 1 184 ? 33.879 7.113 -52.961 1.00 15.93 692 SER A C 1
ATOM 1089 O O . SER A 1 184 ? 33.994 7.376 -54.178 1.00 15.84 692 SER A O 1
ATOM 1092 N N . GLN A 1 185 ? 32.808 7.451 -52.225 1.00 16.52 693 GLN A N 1
ATOM 1093 C CA . GLN A 1 185 ? 31.679 8.220 -52.758 1.00 17.19 693 GLN A CA 1
ATOM 1094 C C . GLN A 1 185 ? 32.098 9.637 -53.115 1.00 16.45 693 GLN A C 1
ATOM 1095 O O . GLN A 1 185 ? 31.668 10.164 -54.123 1.00 16.63 693 GLN A O 1
ATOM 1101 N N . VAL A 1 186 ? 32.958 10.262 -52.322 1.00 15.56 694 VAL A N 1
ATOM 1102 C CA . VAL A 1 186 ? 33.436 11.622 -52.691 1.00 13.66 694 VAL A CA 1
ATOM 1103 C C . VAL A 1 186 ? 34.386 11.596 -53.899 1.00 13.80 694 VAL A C 1
ATOM 1104 O O . VAL A 1 186 ? 34.368 12.492 -54.759 1.00 11.94 694 VAL A O 1
ATOM 1108 N N . MET A 1 187 ? 35.276 10.612 -53.889 1.00 15.12 695 MET A N 1
ATOM 1109 C CA . MET A 1 187 ? 36.254 10.398 -54.940 1.00 16.97 695 MET A CA 1
ATOM 1110 C C . MET A 1 187 ? 35.590 10.195 -56.289 1.00 17.30 695 MET A C 1
ATOM 1111 O O . MET A 1 187 ? 36.052 10.724 -57.315 1.00 17.44 695 MET A O 1
ATOM 1116 N N . LYS A 1 188 ? 34.541 9.380 -56.278 1.00 17.33 696 LYS A N 1
ATOM 1117 C CA . LYS A 1 188 ? 33.799 9.055 -57.484 1.00 18.77 696 LYS A CA 1
ATOM 1118 C C . LYS A 1 188 ? 33.249 10.329 -58.058 1.00 16.51 696 LYS A C 1
ATOM 1119 O O . LYS A 1 188 ? 33.427 10.616 -59.228 1.00 17.02 696 LYS A O 1
ATOM 1125 N N . ALA A 1 189 ? 32.572 11.083 -57.201 1.00 14.89 697 ALA A N 1
ATOM 1126 C CA . ALA A 1 189 ? 31.936 12.310 -57.594 1.00 13.19 697 ALA A CA 1
ATOM 1127 C C . ALA A 1 189 ? 32.943 13.396 -58.046 1.00 11.86 697 ALA A C 1
ATOM 1128 O O . ALA A 1 189 ? 32.649 14.216 -58.924 1.00 12.09 697 ALA A O 1
ATOM 1130 N N . LEU A 1 190 ? 34.114 13.426 -57.446 1.00 10.38 698 LEU A N 1
ATOM 1131 C CA . LEU A 1 190 ? 35.145 14.334 -57.898 1.00 9.96 698 LEU A CA 1
ATOM 1132 C C . LEU A 1 190 ? 35.610 14.000 -59.326 1.00 9.63 698 LEU A C 1
ATOM 1133 O O . LEU A 1 190 ? 35.740 14.897 -60.185 1.00 9.15 698 LEU A O 1
ATOM 1138 N N . ALA A 1 191 ? 35.850 12.710 -59.557 1.00 9.23 699 ALA A N 1
ATOM 1139 C CA . ALA A 1 191 ? 36.420 12.254 -60.822 1.00 9.63 699 ALA A CA 1
ATOM 1140 C C . ALA A 1 191 ? 35.418 12.449 -61.935 1.00 9.53 699 ALA A C 1
ATOM 1141 O O . ALA A 1 191 ? 35.784 12.904 -63.029 1.00 9.69 699 ALA A O 1
ATOM 1143 N N . GLY A 1 192 ? 34.165 12.110 -61.612 1.00 9.69 700 GLY A N 1
ATOM 1144 C CA . GLY A 1 192 ? 32.982 12.406 -62.406 1.00 9.47 700 GLY A CA 1
ATOM 1145 C C . GLY A 1 192 ? 32.875 13.864 -62.848 1.00 9.66 700 GLY A C 1
ATOM 1146 O O . GLY A 1 192 ? 32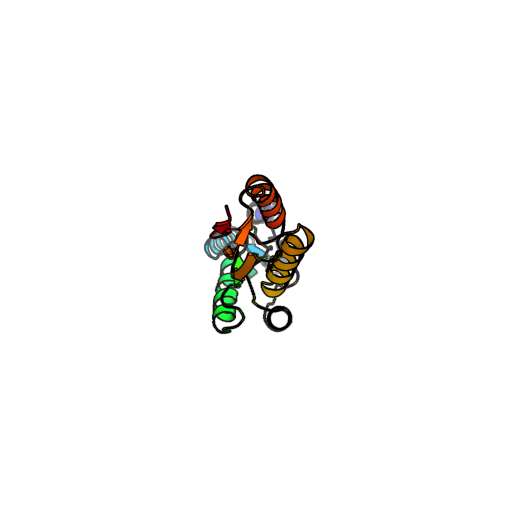.871 14.164 -64.056 1.00 8.92 700 GLY A O 1
ATOM 1147 N N . HIS A 1 193 ? 32.830 14.785 -61.891 1.00 9.22 701 HIS A N 1
ATOM 1148 C CA . HIS A 1 193 ? 32.757 16.176 -62.241 1.00 9.47 701 HIS A CA 1
ATOM 1149 C C . HIS A 1 193 ? 33.890 16.748 -63.146 1.00 9.30 701 HIS A C 1
ATOM 1150 O O . HIS A 1 193 ? 33.613 17.632 -63.984 1.00 8.67 701 HIS A O 1
ATOM 1157 N N . LEU A 1 194 ? 35.141 16.287 -62.984 1.00 8.69 702 LEU A N 1
ATOM 1158 C CA . LEU A 1 194 ? 36.244 16.782 -63.805 1.00 8.74 702 LEU A CA 1
ATOM 1159 C C . LEU A 1 194 ? 36.092 16.416 -65.278 1.00 8.46 702 LEU A C 1
ATOM 1160 O O . LEU A 1 194 ? 36.123 17.265 -66.134 1.00 7.43 702 LEU A O 1
ATOM 1165 N N . VAL A 1 195 ? 35.959 15.128 -65.522 1.00 9.12 703 VAL A N 1
ATOM 1166 C CA . VAL A 1 195 ? 35.794 14.626 -66.866 1.00 9.62 703 VAL A CA 1
ATOM 1167 C C . VAL A 1 195 ? 34.582 15.281 -67.521 1.00 9.65 703 VAL A C 1
ATOM 1168 O O . VAL A 1 195 ? 34.737 15.822 -68.598 1.00 8.97 703 VAL A O 1
ATOM 1172 N N . GLN A 1 196 ? 33.422 15.239 -66.843 1.00 10.31 704 GLN A N 1
ATOM 1173 C CA . GLN A 1 196 ? 32.183 15.896 -67.277 1.00 11.25 704 GLN A CA 1
ATOM 1174 C C . GLN A 1 196 ? 32.451 17.364 -67.627 1.00 10.77 704 GLN A C 1
ATOM 1175 O O . GLN A 1 196 ? 31.753 17.936 -68.460 1.00 9.73 704 GLN A O 1
ATOM 1181 N N . SER A 1 197 ? 33.402 17.987 -66.915 1.00 9.21 705 SER A N 1
ATOM 1182 C CA . SER A 1 197 ? 33.798 19.352 -67.238 1.00 9.06 705 SER A CA 1
ATOM 1183 C C . SER A 1 197 ? 34.787 19.525 -68.421 1.00 8.48 705 SER A C 1
ATOM 1184 O O . SER A 1 197 ? 35.028 20.639 -68.847 1.00 8.65 705 SER A O 1
ATOM 1187 N N . GLY A 1 198 ? 35.361 18.457 -68.961 1.00 8.15 706 GLY A N 1
ATOM 1188 C CA . GLY A 1 198 ? 36.279 18.598 -70.100 1.00 7.92 706 GLY A CA 1
ATOM 1189 C C . GLY A 1 198 ? 37.740 18.306 -69.839 1.00 7.72 706 GLY A C 1
ATOM 1190 O O . GLY A 1 198 ? 38.610 18.466 -70.716 1.00 8.31 706 GLY A O 1
ATOM 1191 N N . PHE A 1 199 ? 38.024 17.867 -68.640 1.00 7.21 707 PHE A N 1
ATOM 1192 C CA . PHE A 1 199 ? 39.382 17.678 -68.212 1.00 6.85 707 PHE A CA 1
ATOM 1193 C C . PHE A 1 199 ? 39.605 16.217 -68.061 1.00 6.85 707 PHE A C 1
ATOM 1194 O O . PHE A 1 199 ? 39.395 15.611 -66.985 1.00 7.46 707 PHE A O 1
ATOM 1202 N N . ALA A 1 200 ? 40.059 15.635 -69.150 1.00 6.91 708 ALA A N 1
ATOM 1203 C CA . ALA A 1 200 ? 40.131 14.190 -69.257 1.00 6.94 708 ALA A CA 1
ATOM 1204 C C . ALA A 1 200 ? 41.518 13.656 -68.852 1.00 6.89 708 ALA A C 1
ATOM 1205 O O . ALA A 1 200 ? 41.679 12.446 -68.703 1.00 6.72 708 ALA A O 1
ATOM 1207 N N . ASN A 1 201 ? 42.502 14.536 -68.671 1.00 6.98 709 ASN A N 1
ATOM 1208 C CA . ASN A 1 201 ? 43.867 14.105 -68.351 1.00 7.63 709 ASN A CA 1
ATOM 1209 C C . ASN A 1 201 ? 44.320 14.602 -66.975 1.00 7.77 709 ASN A C 1
ATOM 1210 O O . ASN A 1 201 ? 45.516 14.708 -66.741 1.00 7.20 709 ASN A O 1
ATOM 1215 N N . VAL A 1 202 ? 43.352 14.875 -66.087 1.00 8.54 710 VAL A N 1
ATOM 1216 C CA . VAL A 1 202 ? 43.584 15.306 -64.709 1.00 9.27 710 VAL A CA 1
ATOM 1217 C C . VAL A 1 202 ? 43.165 14.117 -63.822 1.00 10.41 710 VAL A C 1
ATO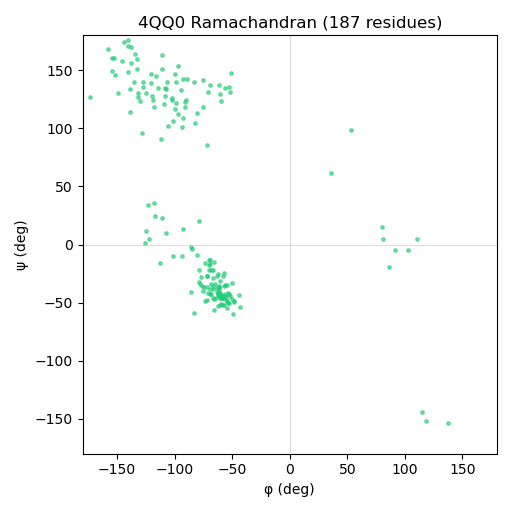M 1218 O O . VAL A 1 202 ? 42.024 13.657 -63.854 1.00 10.95 710 VAL A O 1
ATOM 1222 N N . HIS A 1 203 ? 44.079 13.605 -63.036 1.00 11.47 711 HIS A N 1
ATOM 1223 C CA . HIS A 1 203 ? 43.703 12.530 -62.117 1.00 13.33 711 HIS A CA 1
ATOM 1224 C C . HIS A 1 203 ? 43.421 13.127 -60.742 1.00 12.89 711 HIS A C 1
ATOM 1225 O O . HIS A 1 203 ? 43.951 14.153 -60.363 1.00 12.46 711 HIS A O 1
ATOM 1232 N N . VAL A 1 204 ? 42.594 12.451 -59.987 1.00 13.88 712 VAL A N 1
ATOM 1233 C CA . VAL A 1 204 ? 42.295 12.876 -58.635 1.00 15.08 712 VAL A CA 1
ATOM 1234 C C . VAL A 1 204 ? 42.253 11.753 -57.667 1.00 15.89 712 VAL A C 1
ATOM 1235 O O . VAL A 1 204 ? 41.896 10.621 -58.004 1.00 18.26 712 VAL A O 1
ATOM 1239 N N . SER A 1 205 ? 42.481 12.149 -56.429 1.00 16.73 713 SER A N 1
ATOM 1240 C CA . SER A 1 205 ? 42.430 11.208 -55.352 1.00 18.99 713 SER A CA 1
ATOM 1241 C C . SER A 1 205 ? 41.963 11.924 -54.087 1.00 19.20 713 SER A C 1
ATOM 1242 O O . SER A 1 205 ? 42.511 12.964 -53.735 1.00 22.83 713 SER A O 1
ATOM 1245 N N . PHE A 1 206 ? 40.964 11.341 -53.417 1.00 18.15 714 PHE A N 1
ATOM 1246 C CA . PHE A 1 206 ? 40.429 11.857 -52.161 1.00 17.40 714 PHE A CA 1
ATOM 1247 C C . PHE A 1 206 ? 40.805 10.892 -51.036 1.00 18.96 714 PHE A C 1
ATOM 1248 O O . PHE A 1 206 ? 40.963 9.693 -51.245 1.00 19.91 714 PHE A O 1
ATOM 1256 N N . THR A 1 207 ? 40.933 11.454 -49.845 1.00 22.50 715 THR A N 1
ATOM 1257 C CA . THR A 1 207 ? 41.260 10.733 -48.622 1.00 24.31 715 THR A CA 1
ATOM 1258 C C . THR A 1 207 ? 41.110 11.801 -47.559 1.00 23.33 715 THR A C 1
ATOM 1259 O O . THR A 1 207 ? 41.726 12.852 -47.671 1.00 25.70 715 THR A O 1
ATOM 1263 N N . ASN A 1 208 ? 40.330 11.527 -46.524 1.00 23.61 716 ASN A N 1
ATOM 1264 C CA . ASN A 1 208 ? 40.136 12.421 -45.372 1.00 22.17 716 ASN A CA 1
ATOM 1265 C C . ASN A 1 208 ? 40.108 13.930 -45.605 1.00 18.99 716 ASN A C 1
ATOM 1266 O O . ASN A 1 208 ? 40.939 14.688 -45.090 1.00 16.80 716 ASN A O 1
ATOM 1271 N N . GLY A 1 209 ? 39.128 14.351 -46.395 1.00 15.60 717 GLY A N 1
ATOM 1272 C CA . GLY A 1 209 ? 38.920 15.770 -46.611 1.00 14.52 717 GLY A CA 1
ATOM 1273 C C . GLY A 1 209 ? 39.726 16.423 -47.728 1.00 13.56 717 GLY A C 1
ATOM 1274 O O . GLY A 1 209 ? 39.349 17.521 -48.175 1.00 12.67 717 GLY A O 1
ATOM 1275 N N . GLU A 1 210 ? 40.819 15.799 -48.174 1.00 12.66 718 GLU A N 1
ATOM 1276 C CA . GLU A 1 210 ? 41.721 16.455 -49.152 1.00 13.55 718 GLU A CA 1
ATOM 1277 C C . GLU A 1 210 ? 41.634 15.825 -50.536 1.00 12.67 718 GLU A C 1
ATOM 1278 O O . GLU A 1 210 ? 41.712 14.607 -50.659 1.00 11.67 718 GLU A O 1
ATOM 1284 N N . ALA A 1 211 ? 41.553 16.671 -51.570 1.00 11.76 719 ALA A N 1
ATOM 1285 C CA . ALA A 1 211 ? 41.542 16.196 -52.956 1.00 11.13 719 ALA A CA 1
ATOM 1286 C C . ALA A 1 211 ? 42.814 16.657 -53.693 1.00 10.51 719 ALA A C 1
ATOM 1287 O O . ALA A 1 211 ? 43.238 17.810 -53.561 1.00 9.95 719 ALA A O 1
ATOM 1289 N N . VAL A 1 212 ? 43.428 15.739 -54.438 1.00 9.55 720 VAL A N 1
ATOM 1290 C CA . VAL A 1 212 ? 44.704 15.966 -55.125 1.00 9.00 720 VAL A CA 1
ATOM 1291 C C . VAL A 1 212 ? 44.538 15.826 -56.638 1.00 8.59 720 VAL A C 1
ATOM 1292 O O . VAL A 1 212 ? 44.069 14.801 -57.104 1.00 8.42 720 VAL A O 1
ATOM 1296 N N . LEU A 1 213 ? 44.917 16.850 -57.376 1.00 8.34 721 LEU A N 1
ATOM 1297 C CA . LEU A 1 213 ? 44.834 16.886 -58.838 1.00 8.29 721 LEU A CA 1
ATOM 1298 C C . LEU A 1 213 ? 46.183 16.799 -59.577 1.00 8.18 721 LEU A C 1
ATOM 1299 O O . LEU A 1 213 ? 47.068 17.634 -59.387 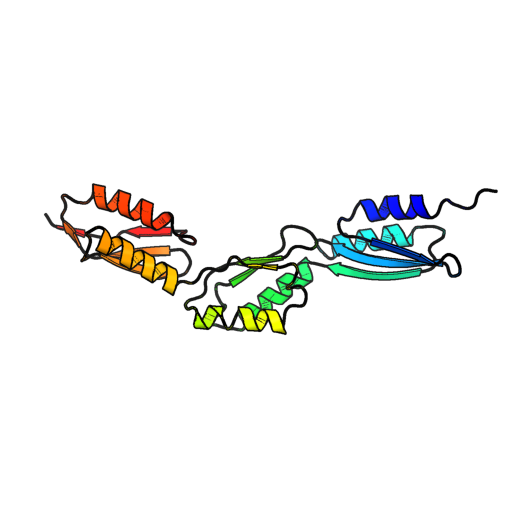1.00 7.61 721 LEU A O 1
ATOM 1304 N N . THR A 1 214 ? 46.318 15.872 -60.529 1.00 8.39 722 THR A N 1
ATOM 1305 C CA . THR A 1 214 ? 47.556 15.851 -61.363 1.00 8.03 722 THR A CA 1
ATOM 1306 C C . THR A 1 214 ? 47.263 15.548 -62.806 1.00 8.13 722 THR A C 1
ATOM 1307 O O . THR A 1 214 ? 46.151 15.169 -63.115 1.00 8.50 722 THR A O 1
ATOM 1311 N N . GLY A 1 215 ? 48.252 15.676 -63.680 1.00 8.09 723 GLY A N 1
ATOM 1312 C CA . GLY A 1 215 ? 48.063 15.392 -65.117 1.00 8.15 723 GLY A CA 1
ATOM 1313 C C . GLY A 1 215 ? 48.242 16.668 -65.948 1.00 8.14 723 GLY A C 1
ATOM 1314 O O . GLY A 1 215 ? 49.067 17.518 -65.593 1.00 7.83 723 GLY A O 1
ATOM 1315 N N . TYR A 1 216 ? 47.466 16.832 -67.022 1.00 7.95 724 TYR A N 1
ATOM 1316 C CA . TYR A 1 216 ? 47.753 17.878 -68.026 1.00 8.29 724 TYR A CA 1
ATOM 1317 C C . TYR A 1 216 ? 46.527 18.635 -68.439 1.00 7.61 724 TYR A C 1
ATOM 1318 O O . TYR A 1 216 ? 45.482 18.020 -68.600 1.00 7.22 724 TYR A O 1
ATOM 1327 N N . ILE A 1 217 ? 46.664 19.959 -68.609 1.00 6.74 725 ILE A N 1
ATOM 1328 C CA . ILE A 1 217 ? 45.621 20.751 -69.262 1.00 6.41 725 ILE A CA 1
ATOM 1329 C C . ILE A 1 217 ? 46.282 21.664 -70.327 1.00 6.19 725 ILE A C 1
ATOM 1330 O O . ILE A 1 217 ? 47.500 21.863 -70.341 1.00 5.92 725 ILE A O 1
ATOM 1335 N N . ASN A 1 218 ? 45.497 22.131 -71.285 1.00 6.24 726 ASN A N 1
ATOM 1336 C CA . ASN A 1 218 ? 46.017 23.064 -72.268 1.00 6.32 726 ASN A CA 1
ATOM 1337 C C . ASN A 1 218 ? 46.131 24.387 -71.549 1.00 6.37 726 ASN A C 1
ATOM 1338 O O . ASN A 1 218 ? 45.327 24.691 -70.720 1.00 6.56 726 ASN A O 1
ATOM 1343 N N . ASN A 1 219 ? 47.174 25.143 -71.818 1.00 6.58 727 ASN A N 1
ATOM 1344 C CA . ASN A 1 219 ? 47.378 26.427 -71.186 1.00 6.92 727 ASN A CA 1
ATOM 1345 C C . ASN A 1 219 ? 46.105 27.334 -71.186 1.00 6.57 727 ASN A C 1
ATOM 1346 O O . ASN A 1 219 ? 45.769 27.940 -70.175 1.00 6.18 727 ASN A O 1
ATOM 1351 N N A LYS A 1 220 ? 45.443 27.392 -72.347 0.50 6.24 728 LYS A N 1
ATOM 1352 N N B LYS A 1 220 ? 45.415 27.447 -72.322 0.50 6.24 728 LYS A N 1
ATOM 1353 C CA A LYS A 1 220 ? 44.253 28.224 -72.562 0.50 6.11 728 LYS A CA 1
ATOM 1354 C CA B LYS A 1 220 ? 44.278 28.375 -72.392 0.50 6.07 728 LYS A CA 1
ATOM 1355 C C A LYS A 1 220 ? 43.078 27.935 -71.610 0.50 6.06 728 LYS A C 1
ATOM 1356 C C B LYS A 1 220 ? 43.132 28.016 -71.446 0.50 6.05 728 LYS A C 1
ATOM 1357 O O A LYS A 1 220 ? 42.162 28.759 -71.477 0.50 6.10 728 LYS A O 1
ATOM 1358 O O B LYS A 1 220 ? 42.289 28.876 -71.144 0.50 6.03 728 LYS A O 1
ATOM 1369 N N . ASP A 1 221 ? 43.104 26.775 -70.955 1.00 5.78 729 ASP A N 1
ATOM 1370 C CA . ASP A 1 221 ? 42.050 26.341 -70.028 1.00 5.53 729 ASP A CA 1
ATOM 1371 C C . ASP A 1 221 ? 42.332 26.523 -68.525 1.00 5.62 729 ASP A C 1
ATOM 1372 O O . ASP A 1 221 ? 41.588 25.976 -67.688 1.00 5.45 729 ASP A O 1
ATOM 1377 N N . ALA A 1 222 ? 43.371 27.282 -68.166 1.00 5.57 730 ALA A N 1
ATOM 1378 C CA . ALA A 1 222 ? 43.722 27.422 -66.767 1.00 5.75 730 ALA A CA 1
ATOM 1379 C C . ALA A 1 222 ? 42.598 28.055 -65.947 1.00 6.04 730 ALA A C 1
ATOM 1380 O O . ALA A 1 222 ? 42.263 27.548 -64.845 1.00 5.33 730 ALA A O 1
ATOM 1382 N N . ASP A 1 223 ? 41.980 29.113 -66.500 1.00 6.38 731 ASP A N 1
ATOM 1383 C CA . ASP A 1 223 ? 40.921 29.866 -65.749 1.00 7.24 731 ASP A CA 1
ATOM 1384 C C . ASP A 1 223 ? 39.619 29.082 -65.552 1.00 6.52 731 ASP A C 1
ATOM 1385 O O . ASP A 1 223 ? 39.011 29.109 -64.480 1.00 5.96 731 ASP A O 1
ATOM 1390 N N . LYS A 1 224 ? 39.241 28.333 -66.564 1.00 6.11 732 LYS A N 1
ATOM 1391 C CA . LYS A 1 224 ? 38.168 27.395 -66.397 1.00 5.98 732 LYS A CA 1
ATOM 1392 C C . LYS A 1 224 ? 38.413 26.353 -65.335 1.00 5.60 732 LYS A C 1
ATOM 1393 O O . LYS A 1 224 ? 37.532 25.984 -64.563 1.00 5.18 732 LYS A O 1
ATOM 1399 N N . PHE A 1 225 ? 39.622 25.828 -65.328 1.00 5.93 733 PHE A N 1
ATOM 1400 C CA . PHE A 1 225 ? 39.912 24.739 -64.435 1.00 6.05 733 PHE A CA 1
ATOM 1401 C C . PHE A 1 225 ? 39.716 25.227 -62.978 1.00 6.80 733 PHE A C 1
ATOM 1402 O O . PHE A 1 225 ? 39.127 24.536 -62.114 1.00 6.75 733 PHE A O 1
ATOM 1410 N N . ARG A 1 226 ? 40.147 26.450 -62.726 1.00 7.50 734 ARG A N 1
ATOM 1411 C CA . ARG A 1 226 ? 39.929 27.085 -61.455 1.00 9.00 734 ARG A CA 1
ATOM 1412 C C . ARG A 1 226 ? 38.429 27.090 -60.983 1.00 8.39 734 ARG A C 1
ATOM 1413 O O . ARG A 1 226 ? 38.137 26.780 -59.858 1.00 8.29 734 ARG A O 1
ATOM 1421 N N . THR A 1 227 ? 37.486 27.370 -61.854 1.00 8.05 735 THR A N 1
ATOM 1422 C CA . THR A 1 227 ? 36.062 27.487 -61.433 1.00 7.82 735 THR A CA 1
ATOM 1423 C C . THR A 1 227 ? 35.457 26.126 -61.160 1.00 7.48 735 THR A C 1
ATOM 1424 O O . THR A 1 227 ? 34.690 25.919 -60.202 1.00 7.28 735 THR A O 1
ATOM 1428 N N . VAL A 1 228 ? 35.886 25.185 -61.978 1.00 7.38 736 VAL A N 1
ATOM 1429 C CA . VAL A 1 228 ? 35.497 23.789 -61.872 1.00 7.61 736 VAL A CA 1
ATOM 1430 C C . VAL A 1 228 ? 35.880 23.224 -60.483 1.00 7.91 736 VAL A C 1
ATOM 1431 O O . VAL A 1 228 ? 35.041 22.690 -59.756 1.00 7.70 736 VAL A O 1
ATOM 1435 N N . VAL A 1 229 ? 37.139 23.409 -60.116 1.00 8.12 737 VAL A N 1
ATOM 1436 C CA . VAL A 1 229 ? 37.601 23.128 -58.765 1.00 8.68 737 VAL A CA 1
ATOM 1437 C C . VAL A 1 229 ? 36.738 23.772 -57.630 1.00 9.17 737 VAL A C 1
ATOM 1438 O O . VAL A 1 229 ? 36.370 23.121 -56.665 1.00 8.73 737 VAL A O 1
ATOM 1442 N N . GLN A 1 230 ? 36.416 25.052 -57.761 1.00 10.30 738 GLN A N 1
ATOM 1443 C CA . GLN A 1 230 ? 35.528 25.699 -56.790 1.00 11.42 738 GLN A CA 1
ATOM 1444 C C . GLN A 1 230 ? 34.165 25.000 -56.691 1.00 11.55 738 GLN A C 1
ATOM 1445 O O . GLN A 1 230 ? 33.553 24.940 -55.609 1.00 11.56 738 GLN A O 1
ATOM 1451 N N . GLU A 1 231 ? 33.758 24.344 -57.779 1.00 12.37 739 GLU A N 1
ATOM 1452 C CA . GLU A 1 231 ? 32.581 23.486 -57.750 1.00 13.07 739 GLU A CA 1
ATOM 1453 C C . GLU A 1 231 ? 32.816 22.183 -56.977 1.00 11.87 739 GLU A C 1
ATOM 1454 O O . GLU A 1 231 ? 31.933 21.722 -56.281 1.00 11.60 739 GLU A O 1
ATOM 1460 N N . LEU A 1 232 ? 34.014 21.618 -57.091 1.00 10.69 740 LEU A N 1
ATOM 1461 C CA . LEU A 1 232 ? 34.302 20.320 -56.491 1.00 10.09 740 LEU A CA 1
ATOM 1462 C C . LEU A 1 232 ? 34.265 20.441 -54.958 1.00 9.76 740 LEU A C 1
ATOM 1463 O O . LEU A 1 232 ? 33.938 19.491 -54.202 1.00 9.16 740 LEU A O 1
ATOM 1468 N N . GLN A 1 233 ? 34.585 21.647 -54.524 1.00 9.31 741 GLN A N 1
ATOM 1469 C CA . GLN A 1 233 ? 34.532 22.028 -53.140 1.00 9.96 741 GLN A CA 1
ATOM 1470 C C . GLN A 1 233 ? 33.127 22.066 -52.513 1.00 10.55 741 GLN A C 1
ATOM 1471 O O . GLN A 1 233 ? 33.018 21.927 -51.293 1.00 11.23 741 GLN A O 1
ATOM 1477 N N . ASP A 1 234 ? 32.060 22.189 -53.324 1.00 11.67 742 ASP A N 1
ATOM 1478 C CA . ASP A 1 234 ? 30.671 22.214 -52.803 1.00 12.71 742 ASP A CA 1
ATOM 1479 C C . ASP A 1 234 ? 30.240 20.837 -52.263 1.00 12.69 742 ASP A C 1
ATOM 1480 O O . ASP A 1 234 ? 29.219 20.699 -51.608 1.00 12.81 742 ASP A O 1
ATOM 1485 N N . ILE A 1 235 ? 31.017 19.805 -52.584 1.00 11.79 743 ILE A N 1
ATOM 1486 C CA . ILE A 1 235 ? 30.726 18.457 -52.155 1.00 11.42 743 ILE A CA 1
ATOM 1487 C C . ILE A 1 235 ? 30.960 18.301 -50.661 1.00 10.83 743 ILE A C 1
ATOM 1488 O O . ILE A 1 235 ? 32.032 18.638 -50.178 1.00 10.75 743 ILE A O 1
ATOM 1493 N N . ALA A 1 236 ? 29.993 17.727 -49.963 1.00 10.33 744 ALA A N 1
ATOM 1494 C CA . ALA A 1 236 ? 30.077 17.569 -48.534 1.00 10.24 744 ALA A CA 1
ATOM 1495 C C . ALA A 1 236 ? 31.294 16.739 -48.182 1.00 9.86 744 ALA A C 1
ATOM 1496 O O . ALA A 1 236 ? 31.448 15.589 -48.628 1.00 9.95 744 ALA A O 1
ATOM 1498 N N . GLY A 1 237 ? 32.128 17.325 -47.351 1.00 9.45 745 GLY A N 1
ATOM 1499 C CA . GLY A 1 237 ? 33.306 16.668 -46.850 1.00 9.46 745 GLY A CA 1
ATOM 1500 C C . GLY A 1 237 ? 34.602 17.078 -47.497 1.00 9.21 745 GLY A C 1
ATOM 1501 O O . GLY A 1 237 ? 35.676 16.605 -47.064 1.00 8.97 745 GLY A O 1
ATOM 1502 N N . ILE A 1 238 ? 34.551 17.931 -48.525 1.00 9.10 746 ILE A N 1
ATOM 1503 C CA . ILE A 1 238 ? 35.794 18.497 -49.021 1.00 9.22 746 ILE A CA 1
ATOM 1504 C C . ILE A 1 238 ? 36.285 19.586 -48.040 1.00 9.38 746 ILE A C 1
ATOM 1505 O O . ILE A 1 238 ? 35.665 20.615 -47.862 1.00 9.12 746 ILE A O 1
ATOM 1510 N N . ARG A 1 239 ? 37.455 19.368 -47.465 1.00 9.99 747 ARG A N 1
ATOM 1511 C CA . ARG A 1 239 ? 38.094 20.366 -46.608 1.00 10.51 747 ARG A CA 1
ATOM 1512 C C . ARG A 1 239 ? 39.398 20.984 -47.175 1.00 9.56 747 ARG A C 1
ATOM 1513 O O . ARG A 1 239 ? 39.821 22.053 -46.704 1.00 9.10 747 ARG A O 1
ATOM 1521 N N . ALA A 1 240 ? 39.990 20.349 -48.200 1.00 8.96 748 ALA A N 1
ATOM 1522 C CA . ALA A 1 240 ? 41.281 20.740 -48.774 1.00 8.67 748 ALA A CA 1
ATOM 1523 C C . ALA A 1 240 ? 41.487 20.320 -50.269 1.00 8.46 748 ALA A C 1
ATOM 1524 O O . ALA A 1 240 ? 40.972 19.300 -50.688 1.00 8.30 748 ALA A O 1
ATOM 1526 N N . VAL A 1 241 ? 42.253 21.096 -51.056 1.00 8.66 749 VAL A N 1
ATOM 1527 C CA . VAL A 1 241 ? 42.599 20.742 -52.476 1.00 9.06 749 VAL A CA 1
ATOM 1528 C C . VAL A 1 241 ? 44.042 21.032 -52.899 1.00 9.84 749 VAL A C 1
ATOM 1529 O O . VAL A 1 241 ? 44.514 22.151 -52.715 1.00 10.89 749 VAL A O 1
ATOM 1533 N N . LYS A 1 242 ? 44.699 20.074 -53.564 1.00 11.45 750 LYS A N 1
ATOM 1534 C CA . LYS A 1 242 ? 46.065 20.259 -54.139 1.00 12.01 750 LYS A CA 1
ATOM 1535 C C . LYS A 1 242 ? 46.145 20.110 -55.658 1.00 11.74 750 LYS A C 1
ATOM 1536 O O . LYS A 1 242 ? 45.856 19.056 -56.207 1.00 10.46 750 LYS A O 1
ATOM 1542 N N . ASN A 1 243 ? 46.552 21.196 -56.311 1.00 11.74 751 ASN A N 1
ATOM 1543 C CA . ASN A 1 243 ? 46.713 21.240 -57.758 1.00 12.41 751 ASN A CA 1
ATOM 1544 C C . ASN A 1 243 ? 48.149 21.130 -58.331 1.00 12.37 751 ASN A C 1
ATOM 1545 O O . ASN A 1 243 ? 48.914 22.116 -58.281 1.00 12.44 751 ASN A O 1
ATOM 1550 N N . PHE A 1 244 ? 48.504 19.983 -58.913 1.00 11.92 752 PHE A N 1
ATOM 1551 C CA . PHE A 1 244 ? 49.772 19.853 -59.694 1.00 11.90 752 PHE A CA 1
ATOM 1552 C C . PHE A 1 244 ? 49.584 19.675 -61.201 1.00 11.22 752 PHE A C 1
ATOM 1553 O O . PHE A 1 244 ? 50.503 19.237 -61.924 1.00 11.11 752 PHE A O 1
ATOM 1561 N N . VAL A 1 245 ? 48.440 20.102 -61.701 1.00 10.70 753 VAL A N 1
ATOM 1562 C CA . VAL A 1 245 ? 48.204 20.019 -63.145 1.00 10.27 753 VAL A CA 1
ATOM 1563 C C . VAL A 1 245 ? 49.250 20.866 -63.959 1.00 9.82 753 VAL A C 1
ATOM 1564 O O . VAL A 1 245 ? 49.554 21.978 -63.585 1.00 9.53 753 VAL A O 1
ATOM 1568 N N . VAL A 1 246 ? 49.778 20.343 -65.075 1.00 9.83 754 VAL A N 1
ATOM 1569 C CA . VAL A 1 246 ? 50.768 21.092 -65.905 1.00 10.06 754 VAL A CA 1
ATOM 1570 C C . VAL A 1 246 ? 50.128 21.559 -67.169 1.00 9.98 754 VAL A C 1
ATOM 1571 O O . VAL A 1 246 ? 49.404 20.804 -67.793 1.00 9.94 754 VAL A O 1
ATOM 1575 N N . LEU A 1 247 ? 50.441 22.781 -67.598 1.00 10.17 755 LEU A N 1
ATOM 1576 C CA . LEU A 1 247 ? 49.851 23.310 -68.816 1.00 10.38 755 LEU A CA 1
ATOM 1577 C C . LEU A 1 247 ? 50.724 23.043 -70.012 1.00 10.56 755 LEU A C 1
ATOM 1578 O O . LEU A 1 247 ? 51.933 23.098 -69.952 1.00 11.47 755 LEU A O 1
ATOM 1583 N N . LEU A 1 248 ? 50.115 22.754 -71.135 1.00 10.76 756 LEU A N 1
ATOM 1584 C CA . LEU A 1 248 ? 50.861 22.440 -72.308 1.00 10.61 756 LEU A CA 1
ATOM 1585 C C . LEU A 1 248 ? 50.893 23.739 -73.112 1.00 11.40 756 LEU A C 1
ATOM 1586 O O . LEU A 1 248 ? 49.915 24.473 -73.101 1.00 11.79 756 LEU A O 1
ATOM 1591 N N . PRO A 1 249 ? 52.031 24.074 -73.744 1.00 12.62 757 PRO A N 1
ATOM 1592 C CA . PRO A 1 249 ? 51.928 25.334 -74.477 1.00 13.45 757 PRO A CA 1
ATOM 1593 C C . PRO A 1 249 ? 51.386 25.040 -75.860 1.00 14.54 757 PRO A C 1
ATOM 1594 O O . PRO A 1 249 ? 51.479 23.922 -76.358 1.00 15.70 757 PRO A O 1
#

Sequence (198 aa):
IDQIDLIHDIEHVIQQFPTVRFTFNKNNGQLFLIGHVRRNSIDKSELLYKVDALSFVKSVDDNVIDDEAVWQEMNILLSKNPEFKGISMQSPEPGIFVISGYLKTEEQAACCLADYLNLHFNYLSLLDNKVIIESQVMKALAGHLVQSGFANVHVSFTNGEAVLTGYINNKKDADKFRTVVQELQDIAGIRAVKNFVVLLP

Solvent-accessible surface area: 12291 Å² total; per-residue (Å²): 217,143,150,90,77,24,85,126,51,0,54,151,13,16,135,101,12,91,46,1,146,52,84,32,58,161,144,89,9,72,0,70,0,77,10,21,4,173,22,64,128,31,51,71,72,0,46,174,69,0,89,77,23,100,33,18,175,53,47,58,52,62,5,42,28,1,60,51,29,45,85,84,5,35,94,64,1,72,150,40,89,63,4,157,39,12,45,0,84,30,99,103,33,12,65,0,21,0,39,18,24,4,129,42,87,147,41,25,54,57,8,60,90,52,12,107,139,94,10,133,47,77,114,60,30,70,102,112,26,37,26,17,34,74,9,67,128,48,1,39,22,58,0,85,146,32,63,12,82,102,13,126,5,42,6,77,102,1,53,2,37,1,52,24,116,11,68,82,182,54,41,120,115,6,146,70,10,12,93,78,4,76,121,45,77,19,23,206,45,49,110,91,128,21,73,69,84,164

Foldseek 3Di:
DDDPPVPVQLCVQQVVAPQKDWDADQVQQAIEIEFEHQAPVRVVSSVVSVVPDPSHPYYDDHYYHDVVQFVVVQVVQCVDPQSVQKGKDAPGTLAIEIEGEGAAVVSVVVVVVCCVPPHPSVVRYHYHYDYQVVLLVVLQVLCVVLPNPFWHWHDDTQEIEIEGEDAVVCPVVVVVSVVVSCVDPRRDYYHDPYYHDD

B-factor: mean 10.83, std 7.51, range [2.0, 72.45]

Radius of gyration: 26.66 Å; Cα contacts (8 Å, |Δi|>4): 311; chains: 1; bounding box: 49×33×86 Å

InterPro domains:
  IPR000253 Forkhead-associated (FHA) domain [PF00498] (25-90)
  IPR000253 Forkhead-associated (FHA) domain [PS50006] (406-457)
  IPR000253 Forkhead-associated (FHA) domain [SM00240] (24-75)
  IPR000253 Forkhead-associated (FHA) domain [SM00240] (405-457)
  IPR007055 BON domain [PF04972] (689-754)
  IPR007055 BON domain [PS50914] (686-757)
  IPR008984 SMAD/FHA domain superfamily [SSF49879] (3-97)
  IPR008984 SMAD/FHA domain superfamily [SSF49879] (344-480)
  IPR012843 YscD [TIGR02500] (384-827)
  IPR032030 YscD, cytoplasmic domain [PF16697] (387-481)
  IPR050923 Cellular Process Regulator and RNA Processing Protein [PTHR23308] (281-522)
  IPR054376 CdsD, periplasmic PD2 domain [PF22598] (625-685)
  IPR056283 CdsD, C-terminal [PF23862] (772-826)
  IPR056285 CdsD, PD1 domain [PF23863] (573-621)

Organism: Chlamydia trachomatis serovar D (strain ATCC VR-885 / DSM 19411 / UW-3/Cx) (NCBI:txid272561)

Secondary structure (DSSP, 8-state):
-----HHHHHHHHHTTSTT-EEEEETTTTEEEEEEEESSHHHHHHHHHHHHT-TT--EEEEEEEEHHHHHHHHHHHHHTSGGGTEEEEEEEETTEEEEEEEES-HHHHHHHHHH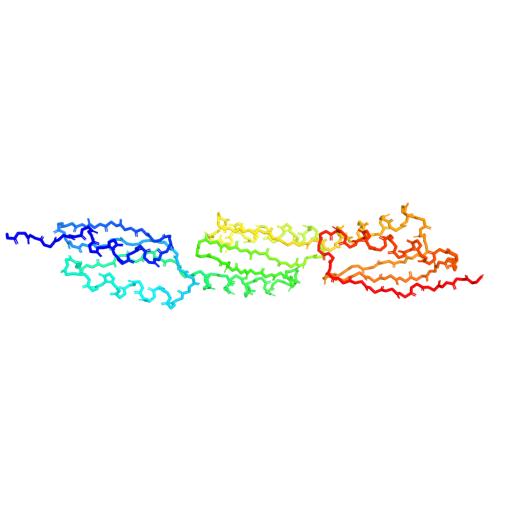HHHH-TTGGGEEE-PEEHHHHHHHHHHHHHHTT-TTEEEEEETTEE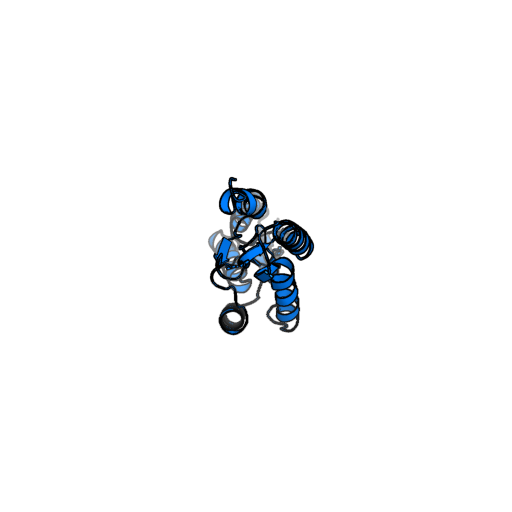EEEEEEEGGGHHHHHHHHHHHTTSTT--EEEE--EEE-